Protein AF-A0A3G1B264-F1 (afdb_monomer_lite)

Secondary structure (DSSP, 8-state):
--HHHHHHHHHHHHHHHHHHHHHHHHHHHSS-TT--TT---TTS-S-HHHHIIIIIIHHHHHHHHHHHHHHHHHHHHHHHHHHHHHHHHHHHHHHHHHHHHHHHHHHHHHHHHHHHHHHHHHHHHHHHHHHHHHHHH-SS-HHHHHHHHHHHHHHHHHHHHHHHHHHHHHTTTS-HHHHHHHHHHHHHHHS--EEEETTEEEETTHHHHHHHHHHHHHHHHHHHHHH--

Structure (mmCIF, N/CA/C/O backbone):
data_AF-A0A3G1B264-F1
#
_entry.id   AF-A0A3G1B264-F1
#
loop_
_atom_site.group_PDB
_atom_site.id
_atom_site.type_symbol
_atom_site.label_atom_id
_atom_site.label_alt_id
_atom_site.label_comp_id
_atom_site.label_asym_id
_atom_site.label_entity_id
_atom_site.label_seq_id
_atom_site.pdbx_PDB_ins_code
_atom_site.Cartn_x
_atom_site.Cartn_y
_atom_site.Cartn_z
_atom_site.occupancy
_atom_site.B_iso_or_equiv
_atom_site.auth_seq_id
_atom_site.auth_comp_id
_atom_site.auth_asym_id
_atom_site.auth_atom_id
_atom_site.pdbx_PDB_model_num
ATOM 1 N N . MET A 1 1 ? 27.426 16.426 -45.989 1.00 48.56 1 MET A N 1
ATOM 2 C CA . MET A 1 1 ? 27.724 16.316 -47.438 1.00 48.56 1 MET A CA 1
ATOM 3 C C . MET A 1 1 ? 26.634 15.471 -48.100 1.00 48.56 1 MET A C 1
ATOM 5 O O . MET A 1 1 ? 26.397 14.357 -47.652 1.00 48.56 1 MET A O 1
ATOM 9 N N . SER A 1 2 ? 25.876 16.046 -49.044 1.00 44.12 2 SER A N 1
ATOM 10 C CA . SER A 1 2 ? 24.586 15.515 -49.536 1.00 44.12 2 SER A CA 1
ATOM 11 C C . SER A 1 2 ? 24.681 14.093 -50.116 1.00 44.12 2 SER A C 1
ATOM 13 O O . SER A 1 2 ? 25.581 13.801 -50.901 1.00 44.12 2 SER A O 1
ATOM 15 N N . SER A 1 3 ? 23.719 13.230 -49.755 1.00 51.69 3 SER A N 1
ATOM 16 C CA . SER A 1 3 ? 23.582 11.828 -50.200 1.00 51.69 3 SER A CA 1
ATOM 17 C C . SER A 1 3 ? 23.700 11.657 -51.724 1.00 51.69 3 SER A C 1
ATOM 19 O O . SER A 1 3 ? 24.275 10.678 -52.201 1.00 51.69 3 SER A O 1
ATOM 21 N N . ASN A 1 4 ? 23.253 12.661 -52.485 1.00 54.06 4 ASN A N 1
ATOM 22 C CA . ASN A 1 4 ? 23.291 12.658 -53.946 1.00 54.06 4 ASN A CA 1
ATOM 23 C C . ASN A 1 4 ? 24.710 12.816 -54.505 1.00 54.06 4 ASN A C 1
ATOM 25 O O . ASN A 1 4 ? 25.047 12.163 -55.485 1.00 54.06 4 ASN A O 1
ATOM 29 N N . LYS A 1 5 ? 25.575 13.601 -53.848 1.00 56.28 5 LYS A N 1
ATOM 30 C CA . LYS A 1 5 ? 26.976 13.773 -54.274 1.00 56.28 5 LYS A CA 1
ATOM 31 C C . LYS A 1 5 ? 27.784 12.481 -54.108 1.00 56.28 5 LYS A C 1
ATOM 33 O O . LYS A 1 5 ? 28.719 12.232 -54.855 1.00 56.28 5 LYS A O 1
ATOM 38 N N . ILE A 1 6 ? 27.392 11.643 -53.150 1.00 57.09 6 ILE A N 1
ATOM 39 C CA . ILE A 1 6 ? 28.081 10.388 -52.825 1.00 57.09 6 ILE A CA 1
ATOM 40 C C . ILE A 1 6 ? 27.591 9.244 -53.722 1.00 57.09 6 ILE A C 1
ATOM 42 O O . ILE A 1 6 ? 28.404 8.450 -54.183 1.00 57.09 6 ILE A O 1
ATOM 46 N N . ARG A 1 7 ? 26.287 9.195 -54.040 1.00 61.81 7 ARG A N 1
ATOM 47 C CA . ARG A 1 7 ? 25.761 8.315 -55.100 1.00 61.81 7 ARG A CA 1
ATOM 48 C C . ARG A 1 7 ? 26.412 8.631 -56.440 1.00 61.81 7 ARG A C 1
ATOM 50 O O . ARG A 1 7 ? 26.844 7.719 -57.127 1.00 61.81 7 ARG A O 1
ATOM 57 N N . PHE A 1 8 ? 26.549 9.917 -56.752 1.00 67.19 8 PHE A N 1
ATOM 58 C CA . PHE A 1 8 ? 27.244 10.367 -57.948 1.00 67.19 8 PHE A CA 1
ATOM 59 C C . PHE A 1 8 ? 28.712 9.926 -57.950 1.00 67.19 8 PHE A C 1
ATOM 61 O O . PHE A 1 8 ? 29.152 9.335 -58.922 1.00 67.19 8 PHE 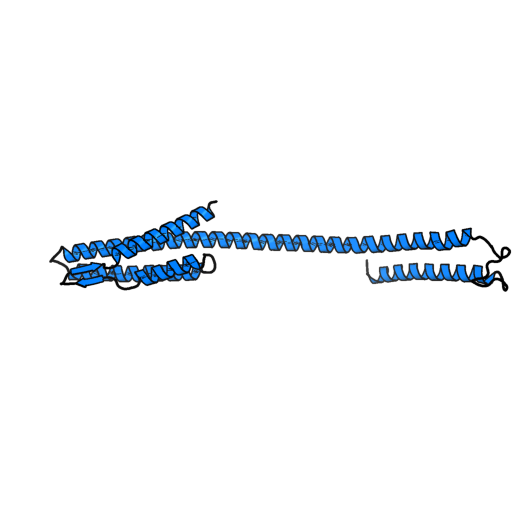A O 1
ATOM 68 N N . GLY A 1 9 ? 29.444 10.101 -56.844 1.00 67.06 9 GLY A N 1
ATOM 69 C CA . GLY A 1 9 ? 30.829 9.630 -56.730 1.00 67.06 9 GLY A CA 1
ATOM 70 C C . GLY A 1 9 ? 30.986 8.117 -56.928 1.00 67.06 9 GLY A C 1
ATOM 71 O O . GLY A 1 9 ? 31.847 7.694 -57.689 1.00 67.06 9 GLY A O 1
ATOM 72 N N . ALA A 1 10 ? 30.126 7.298 -56.313 1.00 66.69 10 ALA A N 1
ATOM 73 C CA . ALA A 1 10 ? 30.161 5.843 -56.484 1.00 66.69 10 ALA A CA 1
ATOM 74 C C . ALA A 1 10 ? 29.800 5.410 -57.915 1.00 66.69 10 ALA A C 1
ATOM 76 O O . ALA A 1 10 ? 30.449 4.528 -58.468 1.00 66.69 10 ALA A O 1
ATOM 77 N N . ILE A 1 11 ? 28.807 6.062 -58.529 1.00 75.06 11 ILE A N 1
ATOM 78 C CA . ILE A 1 11 ? 28.431 5.832 -59.931 1.00 75.06 11 ILE A CA 1
ATOM 79 C C . ILE A 1 11 ? 29.579 6.225 -60.860 1.00 75.06 11 ILE A C 1
ATOM 81 O O . ILE A 1 11 ? 29.888 5.477 -61.778 1.00 75.06 11 ILE A O 1
ATOM 85 N N . VAL A 1 12 ? 30.246 7.354 -60.605 1.00 74.31 12 VAL A N 1
ATOM 86 C CA . VAL A 1 12 ? 31.393 7.810 -61.400 1.00 74.31 12 VAL A CA 1
ATOM 87 C C . VAL A 1 12 ? 32.541 6.812 -61.288 1.00 74.31 12 VAL A C 1
ATOM 89 O O . VAL A 1 12 ? 33.042 6.351 -62.305 1.00 74.31 12 VAL A O 1
ATOM 92 N N . VAL A 1 13 ? 32.904 6.399 -60.078 1.00 71.62 13 VAL A N 1
ATOM 93 C CA . VAL A 1 13 ? 33.984 5.429 -59.844 1.00 71.62 13 VAL A CA 1
ATOM 94 C C . VAL A 1 13 ? 33.664 4.061 -60.469 1.00 71.62 13 VAL A C 1
ATOM 96 O O . VAL A 1 13 ? 34.522 3.478 -61.127 1.00 71.62 13 VAL A O 1
ATOM 99 N N . PHE A 1 14 ? 32.418 3.587 -60.361 1.00 75.44 14 PHE A N 1
ATOM 100 C CA . PHE A 1 14 ? 31.955 2.370 -61.036 1.00 75.44 14 PHE A CA 1
ATOM 101 C C . PHE A 1 14 ? 31.968 2.514 -62.563 1.00 75.44 14 PHE A C 1
ATOM 103 O O . PHE A 1 14 ? 32.420 1.614 -63.260 1.00 75.44 14 PHE A O 1
ATOM 110 N N . SER A 1 15 ? 31.531 3.657 -63.093 1.00 73.12 15 SER A N 1
ATOM 111 C CA . SER A 1 15 ? 31.531 3.918 -64.534 1.00 73.12 15 SER A CA 1
ATOM 112 C C . SER A 1 15 ? 32.945 3.982 -65.106 1.00 73.12 15 SER A C 1
ATOM 114 O O . SER A 1 15 ? 33.194 3.392 -66.148 1.00 73.12 15 SER A O 1
ATOM 116 N N . VAL A 1 16 ? 33.892 4.609 -64.399 1.00 76.94 16 VAL A N 1
ATOM 117 C CA . VAL A 1 16 ? 35.306 4.650 -64.795 1.00 76.94 16 VAL A CA 1
ATOM 118 C C . VAL A 1 16 ? 35.895 3.245 -64.813 1.00 76.94 16 VAL A C 1
ATOM 120 O O . VAL A 1 16 ? 36.594 2.911 -65.761 1.00 76.94 16 VAL A O 1
ATOM 123 N N . PHE A 1 17 ? 35.563 2.410 -63.826 1.00 73.25 17 PHE A N 1
ATOM 124 C CA . PHE A 1 17 ? 36.000 1.017 -63.778 1.00 73.25 17 PHE A CA 1
ATOM 125 C C . PHE A 1 17 ? 35.401 0.163 -64.907 1.00 73.25 17 PHE A C 1
ATOM 127 O O . PHE A 1 17 ? 36.115 -0.587 -65.563 1.00 73.25 17 PHE A O 1
ATOM 134 N N . VAL A 1 18 ? 34.098 0.290 -65.178 1.00 74.81 18 VAL A N 1
ATOM 135 C CA . VAL A 1 18 ? 33.446 -0.437 -66.280 1.00 74.81 18 VAL A CA 1
ATOM 136 C C . VAL A 1 18 ? 34.008 0.012 -67.626 1.00 74.81 18 VAL A C 1
ATOM 138 O O . VAL A 1 18 ? 34.292 -0.829 -68.472 1.00 74.81 18 VAL A O 1
ATOM 141 N N . ILE A 1 19 ? 34.215 1.317 -67.821 1.00 73.12 19 ILE A N 1
ATOM 142 C CA . ILE A 1 19 ? 34.790 1.861 -69.055 1.00 73.12 19 ILE A CA 1
ATOM 143 C C . ILE A 1 19 ? 36.243 1.414 -69.207 1.00 73.12 19 ILE A C 1
ATOM 145 O O . ILE A 1 19 ? 36.615 1.008 -70.301 1.00 73.12 19 ILE A O 1
ATOM 149 N N . SER A 1 20 ? 37.062 1.433 -68.151 1.00 65.06 20 SER A N 1
ATOM 150 C CA . SER A 1 20 ? 38.455 0.985 -68.240 1.00 65.06 20 SER A CA 1
ATOM 151 C C . SER A 1 20 ? 38.553 -0.519 -68.490 1.00 65.06 20 SER A C 1
ATOM 153 O O . SER A 1 20 ? 39.315 -0.928 -69.360 1.00 65.06 20 SER A O 1
ATOM 155 N N . ALA A 1 21 ? 37.743 -1.337 -67.814 1.00 65.81 21 ALA A N 1
ATOM 156 C CA . ALA A 1 21 ? 37.681 -2.778 -68.047 1.00 65.81 21 ALA A CA 1
ATOM 157 C C . ALA A 1 21 ? 37.183 -3.103 -69.463 1.00 65.81 21 ALA A C 1
ATOM 159 O O . ALA A 1 21 ? 37.749 -3.962 -70.134 1.00 65.81 21 ALA A O 1
ATOM 160 N N . PHE A 1 22 ? 36.176 -2.374 -69.954 1.00 65.81 22 PHE A N 1
ATOM 161 C CA . PHE A 1 22 ? 35.674 -2.509 -71.320 1.00 65.81 22 PHE A CA 1
ATOM 162 C C . PHE A 1 22 ? 36.702 -2.043 -72.359 1.00 65.81 22 PHE A C 1
ATOM 164 O O . PHE A 1 22 ? 36.859 -2.685 -73.394 1.00 65.81 22 PHE A O 1
ATOM 171 N N . PHE A 1 23 ? 37.431 -0.957 -72.101 1.00 62.66 23 PHE A N 1
ATOM 172 C CA . PHE A 1 23 ? 38.456 -0.445 -73.011 1.00 62.66 23 PHE A CA 1
ATOM 173 C C . PHE A 1 23 ? 39.665 -1.375 -73.072 1.00 62.66 23 PHE A C 1
ATOM 175 O O . PHE A 1 23 ? 40.156 -1.647 -74.158 1.00 62.66 23 PHE A O 1
ATOM 182 N N . VAL A 1 24 ? 40.098 -1.922 -71.934 1.00 60.94 24 VAL A N 1
ATOM 183 C CA . VAL A 1 24 ? 41.107 -2.988 -71.869 1.00 60.94 24 VAL A CA 1
ATOM 184 C C . VAL A 1 24 ? 40.605 -4.210 -72.644 1.00 60.94 24 VAL A C 1
ATOM 186 O O . VAL A 1 24 ? 41.293 -4.686 -73.539 1.00 60.94 24 VAL A O 1
ATOM 189 N N . HIS A 1 25 ? 39.369 -4.656 -72.409 1.00 56.38 25 HIS A N 1
ATOM 190 C CA . HIS A 1 25 ? 38.786 -5.785 -73.136 1.00 56.38 25 HIS A CA 1
ATOM 191 C C . HIS A 1 25 ? 38.762 -5.578 -74.659 1.00 56.38 25 HIS A C 1
ATOM 193 O O . HIS A 1 25 ? 39.126 -6.484 -75.398 1.00 56.38 25 HIS A O 1
ATOM 199 N N . ASN A 1 26 ? 38.401 -4.385 -75.141 1.00 58.34 26 ASN A N 1
ATOM 200 C CA . ASN A 1 26 ? 38.387 -4.093 -76.577 1.00 58.34 26 ASN A CA 1
ATOM 201 C C . ASN A 1 26 ? 39.792 -3.858 -77.146 1.00 58.34 26 ASN A C 1
ATOM 203 O O . ASN A 1 26 ? 40.082 -4.335 -78.234 1.00 58.34 26 ASN A O 1
ATOM 207 N N . ALA A 1 27 ? 40.679 -3.161 -76.435 1.00 55.78 27 ALA A N 1
ATOM 208 C CA . ALA A 1 27 ? 42.039 -2.893 -76.902 1.00 55.78 27 ALA A CA 1
ATOM 209 C C . ALA A 1 27 ? 42.877 -4.176 -77.015 1.00 55.78 27 ALA A C 1
ATOM 211 O O . ALA A 1 27 ? 43.663 -4.305 -77.949 1.00 55.78 27 ALA A O 1
ATOM 212 N N . PHE A 1 28 ? 42.679 -5.134 -76.104 1.00 52.38 28 PHE A N 1
ATOM 213 C CA . PHE A 1 28 ? 43.328 -6.446 -76.171 1.00 52.38 28 PHE A CA 1
ATOM 214 C C . PHE A 1 28 ? 42.527 -7.471 -76.994 1.00 52.38 28 PHE A C 1
ATOM 216 O O . PHE A 1 28 ? 43.119 -8.402 -77.527 1.00 52.38 28 PHE A O 1
ATOM 223 N N . GLY A 1 29 ? 41.213 -7.282 -77.168 1.00 45.81 29 GLY A N 1
ATOM 224 C CA . GLY A 1 29 ? 40.358 -8.118 -78.023 1.00 45.81 29 GLY A CA 1
ATOM 225 C C . GLY A 1 29 ? 40.406 -7.778 -79.520 1.00 45.81 29 GLY A C 1
ATOM 226 O O . GLY A 1 29 ? 40.091 -8.629 -80.341 1.00 45.81 29 GLY A O 1
ATOM 227 N N . LEU A 1 30 ? 40.826 -6.564 -79.895 1.00 44.25 30 LEU A N 1
ATOM 228 C CA . LEU A 1 30 ? 40.980 -6.123 -81.293 1.00 44.25 30 LEU A CA 1
ATOM 229 C C . LEU A 1 30 ? 42.381 -6.385 -81.874 1.00 44.25 30 LEU A C 1
ATOM 231 O O . LEU A 1 30 ? 42.613 -6.097 -83.045 1.00 44.25 30 LEU A O 1
ATOM 235 N N . ALA A 1 31 ? 43.324 -6.910 -81.086 1.00 44.03 31 ALA A N 1
ATOM 236 C CA . ALA A 1 31 ? 44.708 -7.102 -81.525 1.00 44.03 31 ALA A CA 1
ATOM 237 C C . ALA A 1 31 ? 44.961 -8.398 -82.322 1.00 44.03 31 ALA A C 1
ATOM 239 O O . ALA A 1 31 ? 46.083 -8.601 -82.777 1.00 44.03 31 ALA A O 1
ATOM 240 N N . SER A 1 32 ? 43.965 -9.263 -82.545 1.00 44.78 32 SER A N 1
ATOM 241 C CA . SER A 1 32 ? 44.115 -10.367 -83.505 1.00 44.78 32 SER A CA 1
ATOM 242 C C . SER A 1 32 ? 42.761 -10.922 -83.941 1.00 44.78 32 SER A C 1
ATOM 244 O O . SER A 1 32 ? 41.984 -11.390 -83.116 1.00 44.78 32 SER A O 1
ATOM 246 N N . GLU A 1 33 ? 42.494 -10.911 -85.247 1.00 48.31 33 GLU A N 1
ATOM 247 C CA . GLU A 1 33 ? 41.305 -11.519 -85.869 1.00 48.31 33 GLU A CA 1
ATOM 248 C C . GLU A 1 33 ? 41.273 -13.064 -85.768 1.00 48.31 33 GLU A C 1
ATOM 250 O O . GLU A 1 33 ? 40.322 -13.681 -86.239 1.00 48.31 33 GLU A O 1
ATOM 255 N N . GLU A 1 34 ? 42.256 -13.709 -85.123 1.00 48.97 34 GLU A N 1
ATOM 256 C CA . GLU A 1 34 ? 42.395 -15.177 -85.087 1.00 48.97 34 GLU A CA 1
ATOM 257 C C . GLU A 1 34 ? 42.417 -15.831 -83.692 1.00 48.97 34 GLU A C 1
ATOM 259 O O . GLU A 1 34 ? 42.462 -17.059 -83.613 1.00 48.97 34 GLU A O 1
ATOM 264 N N . CYS A 1 35 ? 42.324 -15.079 -82.589 1.00 54.09 35 CYS A N 1
ATOM 265 C CA . CYS A 1 35 ? 42.360 -15.666 -81.241 1.00 54.09 35 CYS A CA 1
ATOM 266 C C . CYS A 1 35 ? 41.050 -15.455 -80.476 1.00 54.09 35 CYS A C 1
ATOM 268 O O . CYS A 1 35 ? 40.722 -14.366 -80.011 1.00 54.09 35 CYS A O 1
ATOM 270 N N . GLY A 1 36 ? 40.265 -16.533 -80.384 1.00 52.22 36 GLY A N 1
ATOM 271 C CA . GLY A 1 36 ? 38.972 -16.555 -79.706 1.00 52.22 36 GLY A CA 1
ATOM 272 C C . GLY A 1 36 ? 39.088 -16.617 -78.180 1.00 52.22 36 GLY A C 1
ATOM 273 O O . GLY A 1 36 ? 40.051 -17.147 -77.636 1.00 52.22 36 GLY A O 1
ATOM 274 N N . LEU A 1 37 ? 38.037 -16.144 -77.500 1.00 47.75 37 LEU A N 1
ATOM 275 C CA . LEU A 1 37 ? 37.870 -16.009 -76.038 1.00 47.75 37 LEU A CA 1
ATOM 276 C C . LEU A 1 37 ? 38.219 -17.263 -75.193 1.00 47.75 37 LEU A C 1
ATOM 278 O O . LEU A 1 37 ? 38.337 -17.155 -73.976 1.00 47.75 37 LEU A O 1
ATOM 282 N N . TRP A 1 38 ? 38.369 -18.439 -75.812 1.00 44.19 38 TRP A N 1
ATOM 283 C CA . TRP A 1 38 ? 38.584 -19.732 -75.146 1.00 44.19 38 TRP A CA 1
ATOM 284 C C . TRP A 1 38 ? 39.677 -20.603 -75.787 1.00 44.19 38 TRP A C 1
ATOM 286 O O . TRP A 1 38 ? 39.798 -21.771 -75.421 1.00 44.19 38 TRP A O 1
ATOM 296 N N . ASP A 1 39 ? 40.452 -20.079 -76.744 1.00 41.81 39 ASP A N 1
ATOM 297 C CA . ASP A 1 39 ? 41.447 -20.875 -77.470 1.00 41.81 39 ASP A CA 1
ATOM 298 C C . ASP A 1 39 ? 42.852 -20.654 -76.885 1.00 41.81 39 ASP A C 1
ATOM 300 O O . ASP A 1 39 ? 43.419 -19.564 -76.951 1.00 41.81 39 ASP A O 1
ATOM 304 N N . MET A 1 40 ? 43.409 -21.690 -76.255 1.00 47.69 40 MET A N 1
ATOM 305 C CA . MET A 1 40 ? 44.684 -21.627 -75.536 1.00 47.69 40 MET A CA 1
ATOM 306 C C . MET A 1 40 ? 45.824 -22.057 -76.476 1.00 47.69 40 MET A C 1
ATOM 308 O O . MET A 1 40 ? 46.323 -23.179 -76.401 1.00 47.69 40 MET A O 1
ATOM 312 N N . LYS A 1 41 ? 46.207 -21.171 -77.409 1.00 47.00 41 LYS A N 1
ATOM 313 C CA . LYS A 1 41 ? 47.379 -21.340 -78.293 1.00 47.00 41 LYS A CA 1
ATOM 314 C C . LYS A 1 41 ? 48.550 -20.468 -77.836 1.00 47.00 41 LYS A C 1
ATOM 316 O O . LYS A 1 41 ? 48.382 -19.289 -77.544 1.00 47.00 41 LYS A O 1
ATOM 321 N N . SER A 1 42 ? 49.754 -21.040 -77.862 1.00 50.75 42 SER A N 1
ATOM 322 C CA . SER A 1 42 ? 50.997 -20.443 -77.344 1.00 50.75 42 SER A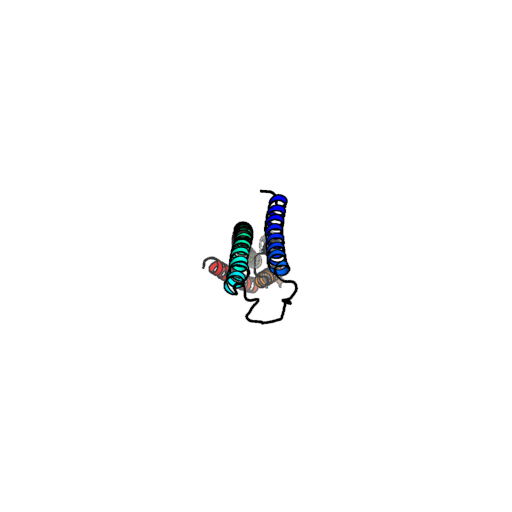 CA 1
ATOM 323 C C . SER A 1 42 ? 51.496 -19.193 -78.082 1.00 50.75 42 SER A C 1
ATOM 325 O O . SER A 1 42 ? 52.414 -18.540 -77.601 1.00 50.75 42 SER A O 1
ATOM 327 N N . GLU A 1 43 ? 50.932 -18.863 -79.246 1.00 49.69 43 GLU A N 1
ATOM 328 C CA . GLU A 1 43 ? 51.370 -17.740 -80.094 1.00 49.69 43 GLU A CA 1
ATOM 329 C C . GLU A 1 43 ? 50.537 -16.458 -79.892 1.00 49.69 43 GLU A C 1
ATOM 331 O O . GLU A 1 43 ? 50.963 -15.386 -80.311 1.00 49.69 43 GLU A O 1
ATOM 336 N N . CYS A 1 44 ? 49.405 -16.541 -79.182 1.00 52.88 44 CYS A N 1
ATOM 337 C CA . CYS A 1 44 ? 48.570 -15.394 -78.788 1.00 52.88 44 CYS A CA 1
ATOM 338 C C . CYS A 1 44 ? 48.744 -14.988 -77.321 1.00 52.88 44 CYS A C 1
ATOM 340 O O . CYS A 1 44 ? 47.971 -14.191 -76.788 1.00 52.88 44 CYS A O 1
ATOM 342 N N . ASP A 1 45 ? 49.765 -15.521 -76.655 1.00 48.47 45 ASP A N 1
ATOM 343 C CA . ASP A 1 45 ? 49.995 -15.297 -75.235 1.00 48.47 45 ASP A CA 1
ATOM 344 C C . ASP A 1 45 ? 50.773 -13.989 -75.019 1.00 48.47 45 ASP A C 1
ATOM 346 O O . ASP A 1 45 ? 51.925 -13.957 -74.573 1.00 48.47 45 ASP A O 1
ATOM 350 N N . LEU A 1 46 ? 50.141 -12.862 -75.368 1.00 48.06 46 LEU A N 1
ATOM 351 C CA . LEU A 1 46 ? 50.620 -11.551 -74.947 1.00 48.06 46 LEU A CA 1
ATOM 352 C C . LEU A 1 46 ? 50.267 -11.355 -73.461 1.00 48.06 46 LEU A C 1
ATOM 354 O O . LEU A 1 46 ? 49.341 -10.643 -73.086 1.00 48.06 46 LEU A O 1
ATOM 358 N N . SER A 1 47 ? 51.088 -11.990 -72.623 1.00 49.47 47 SER A N 1
ATOM 359 C CA . SER A 1 47 ? 51.254 -11.779 -71.185 1.00 49.47 47 SER A CA 1
ATOM 360 C C . SER A 1 47 ? 50.068 -12.151 -70.286 1.00 49.47 47 SER A C 1
ATOM 362 O O . SER A 1 47 ? 49.304 -11.298 -69.824 1.00 49.47 47 SER A O 1
ATOM 364 N N . GLY A 1 48 ? 50.050 -13.414 -69.846 1.00 50.28 48 GLY A N 1
ATOM 365 C CA . GLY A 1 48 ? 49.290 -13.850 -68.666 1.00 50.28 48 GLY A CA 1
ATOM 366 C C . GLY A 1 48 ? 49.570 -13.029 -67.391 1.00 50.28 48 GLY A C 1
ATOM 367 O O . GLY A 1 48 ? 48.740 -12.994 -66.487 1.00 50.28 48 GLY A O 1
ATOM 368 N N . TRP A 1 49 ? 50.682 -12.284 -67.329 1.00 50.94 49 TRP A N 1
ATOM 369 C CA . TRP A 1 49 ? 50.985 -11.359 -66.230 1.00 50.94 49 TRP A CA 1
ATOM 370 C C . TRP A 1 49 ? 50.191 -10.049 -66.311 1.00 50.94 49 TRP A C 1
ATOM 372 O O . TRP A 1 49 ? 49.825 -9.502 -65.275 1.00 50.94 49 TRP A O 1
ATOM 382 N N . ILE A 1 50 ? 49.886 -9.542 -67.512 1.00 53.66 50 ILE A N 1
ATOM 383 C CA . ILE A 1 50 ? 49.099 -8.307 -67.677 1.00 53.66 50 ILE A CA 1
ATOM 384 C C . ILE A 1 50 ? 47.631 -8.564 -67.321 1.00 53.66 50 ILE A C 1
ATOM 386 O O . ILE A 1 50 ? 47.035 -7.747 -66.621 1.00 53.66 50 ILE A O 1
ATOM 390 N N . GLY A 1 51 ? 47.077 -9.719 -67.705 1.00 55.34 51 GLY A N 1
ATOM 391 C CA . GLY A 1 51 ? 45.739 -10.146 -67.276 1.00 55.34 51 GLY A CA 1
ATOM 392 C C . GLY A 1 51 ? 45.624 -10.312 -65.756 1.00 55.34 51 GLY A C 1
ATOM 393 O O . GLY A 1 51 ? 44.667 -9.826 -65.159 1.00 55.34 51 GLY A O 1
ATOM 394 N N . LEU A 1 52 ? 46.640 -10.902 -65.118 1.00 56.84 52 LEU A N 1
ATOM 395 C CA . LEU A 1 52 ? 46.695 -11.095 -63.663 1.00 56.84 52 LEU A CA 1
ATOM 396 C C . LEU A 1 52 ? 46.840 -9.767 -62.888 1.00 56.84 52 LEU A C 1
ATOM 398 O O . LEU A 1 52 ? 46.198 -9.557 -61.859 1.00 56.84 52 LEU A O 1
ATOM 402 N N . ILE A 1 53 ? 47.674 -8.840 -63.376 1.00 59.62 53 ILE A N 1
ATOM 403 C CA . ILE A 1 53 ? 47.925 -7.549 -62.711 1.00 59.62 53 ILE A CA 1
ATOM 404 C C . ILE A 1 53 ? 46.758 -6.574 -62.926 1.00 59.62 53 ILE A C 1
ATOM 406 O O . ILE A 1 53 ? 46.329 -5.900 -61.989 1.00 59.62 53 ILE A O 1
ATOM 410 N N . VAL A 1 54 ? 46.233 -6.475 -64.149 1.00 61.12 54 VAL A N 1
ATOM 411 C CA . VAL A 1 54 ? 45.166 -5.514 -64.477 1.00 61.12 54 VAL A CA 1
ATOM 412 C C . VAL A 1 54 ? 43.793 -6.045 -64.063 1.00 61.12 54 VAL A C 1
ATOM 414 O O . VAL A 1 54 ? 42.977 -5.275 -63.557 1.00 61.12 54 VAL A O 1
ATOM 417 N N . GLY A 1 55 ? 43.553 -7.347 -64.236 1.00 63.38 55 GLY A N 1
ATOM 418 C CA . GLY A 1 55 ? 42.327 -8.020 -63.820 1.00 63.38 55 GLY A CA 1
ATOM 419 C C . GLY A 1 55 ? 42.289 -8.215 -62.311 1.00 63.38 55 GLY A C 1
ATOM 420 O O . GLY A 1 55 ? 41.603 -7.478 -61.610 1.00 63.38 55 GLY A O 1
ATOM 421 N N . ASP A 1 56 ? 43.053 -9.168 -61.786 1.00 65.88 56 ASP A N 1
ATOM 422 C CA . ASP A 1 56 ? 42.852 -9.631 -60.409 1.00 65.88 56 ASP A CA 1
ATOM 423 C C . ASP A 1 56 ? 43.329 -8.621 -59.357 1.00 65.88 56 ASP A C 1
ATOM 425 O O . ASP A 1 56 ? 42.597 -8.316 -58.412 1.00 65.88 56 ASP A O 1
ATOM 429 N N . ILE A 1 57 ? 44.523 -8.039 -59.524 1.00 70.12 57 ILE A N 1
ATOM 430 C CA . ILE A 1 57 ? 45.054 -7.055 -58.562 1.00 70.12 57 ILE A CA 1
ATOM 431 C C . ILE A 1 57 ? 44.281 -5.733 -58.658 1.00 70.12 57 ILE A C 1
ATOM 433 O O . ILE A 1 57 ? 43.911 -5.158 -57.631 1.00 70.12 57 ILE A O 1
ATOM 437 N N . GLY A 1 58 ? 43.985 -5.265 -59.875 1.00 72.25 58 GLY A N 1
ATOM 438 C CA . GLY A 1 58 ? 43.204 -4.046 -60.103 1.00 72.25 58 GLY A CA 1
ATOM 439 C C . GLY A 1 58 ? 41.793 -4.127 -59.514 1.00 72.25 58 GLY A C 1
ATOM 440 O O . GLY A 1 58 ? 41.374 -3.225 -58.780 1.00 72.25 58 GLY A O 1
ATOM 441 N N . VAL A 1 59 ? 41.084 -5.234 -59.767 1.00 74.62 59 VAL A N 1
ATOM 442 C CA . VAL A 1 59 ? 39.754 -5.495 -59.193 1.00 74.62 59 VAL A CA 1
ATOM 443 C C . VAL A 1 59 ? 39.836 -5.594 -57.671 1.00 74.62 59 VAL A C 1
ATOM 445 O O . VAL A 1 59 ? 39.029 -4.966 -56.985 1.00 74.62 59 VAL A O 1
ATOM 448 N N . ALA A 1 60 ? 40.810 -6.326 -57.118 1.00 71.25 60 ALA A N 1
ATOM 449 C CA . ALA A 1 60 ? 40.939 -6.499 -55.671 1.00 71.25 60 ALA A CA 1
ATOM 450 C C . ALA A 1 60 ? 41.219 -5.174 -54.939 1.00 71.25 60 ALA A C 1
ATOM 452 O O . ALA A 1 60 ? 40.596 -4.892 -53.912 1.00 71.25 60 ALA A O 1
ATOM 453 N N . VAL A 1 61 ? 42.106 -4.328 -55.478 1.00 78.94 61 VAL A N 1
ATOM 454 C CA . VAL A 1 61 ? 42.407 -3.003 -54.909 1.00 78.94 61 VAL A CA 1
ATOM 455 C C . VAL A 1 61 ? 41.176 -2.103 -54.965 1.00 78.94 61 VAL A C 1
ATOM 457 O O . VAL A 1 61 ? 40.823 -1.473 -53.966 1.00 78.94 61 VAL A O 1
ATOM 460 N N . PHE A 1 62 ? 40.477 -2.084 -56.099 1.00 78.25 62 PHE A N 1
ATOM 461 C CA . PHE A 1 62 ? 39.253 -1.306 -56.255 1.00 78.25 62 PHE A CA 1
ATOM 462 C C . PHE A 1 62 ? 38.160 -1.745 -55.274 1.00 78.25 62 PHE A C 1
ATOM 464 O O . PHE A 1 62 ? 37.561 -0.917 -54.583 1.00 78.25 62 PHE A O 1
ATOM 471 N N . LEU A 1 63 ? 37.926 -3.054 -55.177 1.00 77.88 63 LEU A N 1
ATOM 472 C CA . LEU A 1 63 ? 36.899 -3.629 -54.316 1.00 77.88 63 LEU A CA 1
ATOM 473 C C . LEU A 1 63 ? 37.230 -3.401 -52.834 1.00 77.88 63 LEU A C 1
ATOM 475 O O . LEU A 1 63 ? 36.339 -3.066 -52.057 1.00 77.88 63 LEU A O 1
ATOM 479 N N . SER A 1 64 ? 38.511 -3.473 -52.460 1.00 79.00 64 SER A N 1
ATOM 480 C CA . SER A 1 64 ? 38.994 -3.138 -51.115 1.00 79.00 64 SER A CA 1
ATOM 481 C C . SER A 1 64 ? 38.733 -1.670 -50.753 1.00 79.00 64 SER A C 1
ATOM 483 O O . SER A 1 64 ? 38.164 -1.386 -49.697 1.00 79.00 64 SER A O 1
ATOM 485 N N . VAL A 1 65 ? 39.046 -0.726 -51.650 1.00 81.12 65 VAL A N 1
ATOM 486 C CA . VAL A 1 65 ? 38.779 0.710 -51.437 1.00 81.12 65 VAL A CA 1
ATOM 487 C C . VAL A 1 65 ? 37.276 0.990 -51.338 1.00 81.12 65 VAL A C 1
ATOM 489 O O . VAL A 1 65 ? 36.838 1.742 -50.462 1.00 81.12 65 VAL A O 1
ATOM 492 N N . LEU A 1 66 ? 36.470 0.357 -52.196 1.00 79.56 66 LEU A N 1
ATOM 493 C CA . LEU A 1 66 ? 35.015 0.492 -52.180 1.00 79.56 66 LEU A CA 1
ATOM 494 C C . LEU A 1 66 ? 34.418 -0.031 -50.864 1.00 79.56 66 LEU A C 1
ATOM 496 O O . LEU A 1 66 ? 33.621 0.665 -50.230 1.00 79.56 66 LEU A O 1
ATOM 500 N N . LEU A 1 67 ? 34.812 -1.234 -50.435 1.00 78.31 67 LEU A N 1
ATOM 501 C CA . LEU A 1 67 ? 34.339 -1.837 -49.189 1.00 78.31 67 LEU A CA 1
ATOM 502 C C . LEU A 1 67 ? 34.791 -1.039 -47.966 1.00 78.31 67 LEU A C 1
ATOM 504 O O . LEU A 1 67 ? 33.979 -0.814 -47.072 1.00 78.31 67 LEU A O 1
ATOM 508 N N . TYR A 1 68 ? 36.033 -0.552 -47.945 1.00 81.31 68 TYR A N 1
ATOM 509 C CA . TYR A 1 68 ? 36.536 0.312 -46.877 1.00 81.31 68 TYR A CA 1
ATOM 510 C C . TYR A 1 68 ? 35.694 1.590 -46.743 1.00 81.31 68 TYR A C 1
ATOM 512 O O . TYR A 1 68 ? 35.253 1.940 -45.646 1.00 81.31 68 TYR A O 1
ATOM 520 N N . PHE A 1 69 ? 35.387 2.248 -47.866 1.00 79.12 69 PHE A N 1
ATOM 521 C CA . PHE A 1 69 ? 34.569 3.461 -47.874 1.00 79.12 69 PHE A CA 1
ATOM 522 C C . PHE A 1 69 ? 33.121 3.203 -47.422 1.00 79.12 69 PHE A C 1
ATOM 524 O O . PHE A 1 69 ? 32.548 3.989 -46.657 1.00 79.12 69 PHE A O 1
ATOM 531 N N . LEU A 1 70 ? 32.518 2.093 -47.864 1.00 76.38 70 LEU A N 1
ATOM 532 C CA . LEU A 1 70 ? 31.178 1.693 -47.428 1.00 76.38 70 LEU A CA 1
ATOM 533 C C . LEU A 1 70 ? 31.154 1.343 -45.932 1.00 76.38 70 LEU A C 1
ATOM 535 O O . LEU A 1 70 ? 30.257 1.814 -45.225 1.00 76.38 70 LEU A O 1
ATOM 539 N N . ALA A 1 71 ? 32.158 0.605 -45.446 1.00 77.00 71 ALA A N 1
ATOM 540 C CA . ALA A 1 71 ? 32.291 0.192 -44.051 1.00 77.00 71 ALA A CA 1
ATOM 541 C C . ALA A 1 71 ? 32.478 1.388 -43.106 1.00 77.00 71 ALA A C 1
ATOM 543 O O . ALA A 1 71 ? 31.811 1.480 -42.076 1.00 77.00 71 ALA A O 1
ATOM 544 N N . GLN A 1 72 ? 33.318 2.362 -43.466 1.00 79.06 72 GLN A N 1
ATOM 545 C CA . GLN A 1 72 ? 33.529 3.555 -42.640 1.00 79.06 72 GLN A CA 1
ATOM 546 C C . GLN A 1 72 ? 32.220 4.331 -42.415 1.00 79.06 72 GLN A C 1
ATOM 548 O O . GLN A 1 72 ? 31.940 4.798 -41.309 1.00 79.06 72 GLN A O 1
ATOM 553 N N . ARG A 1 73 ? 31.369 4.435 -43.447 1.00 71.31 73 ARG A N 1
ATOM 554 C CA . ARG A 1 73 ? 30.096 5.161 -43.349 1.00 71.31 73 ARG A CA 1
ATOM 555 C C . ARG A 1 73 ? 28.994 4.353 -42.664 1.00 71.31 73 ARG A C 1
ATOM 557 O O . ARG A 1 73 ? 28.168 4.955 -41.973 1.00 71.31 73 ARG A O 1
ATOM 564 N N . SER A 1 74 ? 28.948 3.030 -42.853 1.00 74.19 74 SER A N 1
ATOM 565 C CA . SER A 1 74 ? 28.023 2.175 -42.097 1.00 74.19 74 SER A CA 1
ATOM 566 C C . SER A 1 74 ? 28.355 2.211 -40.608 1.00 74.19 74 SER A C 1
ATOM 568 O O . SER A 1 74 ? 27.448 2.384 -39.797 1.00 74.19 74 SER A O 1
ATOM 570 N N . ASN A 1 75 ? 29.645 2.169 -40.266 1.00 75.38 75 ASN A N 1
ATOM 571 C CA . ASN A 1 75 ? 30.116 2.208 -38.885 1.00 75.38 75 ASN A CA 1
ATOM 572 C C . ASN A 1 75 ? 29.804 3.553 -38.217 1.00 75.38 75 ASN A C 1
ATOM 574 O O . ASN A 1 75 ? 29.271 3.559 -37.113 1.00 75.38 75 ASN A O 1
ATOM 578 N N . ALA A 1 76 ? 29.998 4.682 -38.910 1.00 77.81 76 ALA A N 1
ATOM 579 C CA . ALA A 1 76 ? 29.659 6.003 -38.369 1.00 77.81 76 ALA A CA 1
ATOM 580 C C . ALA A 1 76 ? 28.153 6.178 -38.077 1.00 77.81 76 ALA A C 1
ATOM 582 O O . ALA A 1 76 ? 27.776 6.798 -37.085 1.00 77.81 76 ALA A O 1
ATOM 583 N N . LYS A 1 77 ? 27.268 5.621 -38.919 1.00 76.62 77 LYS A N 1
ATOM 584 C CA . LYS A 1 77 ? 25.816 5.631 -38.653 1.00 76.62 77 LYS A CA 1
ATOM 585 C C . LYS A 1 77 ? 25.432 4.700 -37.505 1.00 76.62 77 LYS A C 1
ATOM 587 O O . LYS A 1 77 ? 24.558 5.046 -36.716 1.00 76.62 77 LYS A O 1
ATOM 592 N N . LEU A 1 78 ? 26.071 3.532 -37.417 1.00 69.12 78 LEU A N 1
ATOM 593 C CA . LEU A 1 78 ? 25.876 2.613 -36.296 1.00 69.12 78 LEU A CA 1
ATOM 594 C C . LEU A 1 78 ? 26.301 3.255 -34.973 1.00 69.12 78 LEU A C 1
ATOM 596 O O . LEU A 1 78 ? 25.597 3.102 -33.982 1.00 69.12 78 LEU A O 1
ATOM 600 N N . GLU A 1 79 ? 27.410 3.992 -34.969 1.00 81.44 79 GLU A N 1
ATOM 601 C CA . GLU A 1 79 ? 27.921 4.693 -33.790 1.00 81.44 79 GLU A CA 1
ATOM 602 C C . GLU A 1 79 ? 26.987 5.825 -33.340 1.00 81.44 79 GLU A C 1
ATOM 604 O O . GLU A 1 79 ? 26.688 5.953 -32.158 1.00 81.44 79 GLU A O 1
ATOM 609 N N . GLN A 1 80 ? 26.438 6.607 -34.272 1.00 81.25 80 GLN A N 1
ATOM 610 C CA . GLN A 1 80 ? 25.452 7.638 -33.925 1.00 81.25 80 GLN A CA 1
ATOM 611 C C . GLN A 1 80 ? 24.174 7.037 -33.329 1.00 81.25 80 GLN A C 1
ATOM 613 O O . GLN A 1 80 ? 23.711 7.485 -32.279 1.00 81.25 80 GLN A O 1
ATOM 618 N N . ASN A 1 81 ? 23.645 5.982 -33.954 1.00 78.94 81 ASN A N 1
ATOM 619 C CA . ASN A 1 81 ? 22.454 5.300 -33.457 1.00 78.94 81 ASN A CA 1
ATOM 620 C C . ASN A 1 81 ? 22.712 4.627 -32.100 1.00 78.94 81 ASN A C 1
ATOM 622 O O . ASN A 1 81 ? 21.841 4.640 -31.235 1.00 78.94 81 ASN A O 1
ATOM 626 N N . SER A 1 82 ? 23.900 4.054 -31.880 1.00 81.94 82 SER A N 1
ATOM 627 C CA . SER A 1 82 ? 24.239 3.420 -30.602 1.00 81.94 82 SER A CA 1
ATOM 628 C C . SER A 1 82 ? 24.379 4.443 -29.471 1.00 81.94 82 SER A C 1
ATOM 630 O O . SER A 1 82 ? 23.925 4.177 -28.357 1.00 81.94 82 SER A O 1
ATOM 632 N N . VAL A 1 83 ? 24.920 5.634 -29.755 1.00 88.38 83 VAL A N 1
ATOM 633 C CA . VAL A 1 83 ? 24.984 6.752 -28.800 1.00 88.38 83 VAL A CA 1
ATOM 634 C C . VAL A 1 83 ? 23.584 7.256 -28.440 1.00 88.38 83 VAL A C 1
ATOM 636 O O . VAL A 1 83 ? 23.300 7.461 -27.258 1.00 88.38 83 VAL A O 1
ATOM 639 N N . GLU A 1 84 ? 22.690 7.407 -29.421 1.00 86.38 84 GLU A N 1
ATOM 640 C CA . GLU A 1 84 ? 21.297 7.810 -29.179 1.00 86.38 84 GLU A CA 1
ATOM 641 C C . GLU A 1 84 ? 20.538 6.766 -28.345 1.00 86.38 84 GLU A C 1
ATOM 643 O O . GLU A 1 84 ? 19.909 7.107 -27.340 1.00 86.38 84 GLU A O 1
ATOM 648 N N . ILE A 1 85 ? 20.671 5.479 -28.686 1.00 83.81 85 ILE A N 1
ATOM 649 C CA . ILE A 1 85 ? 20.076 4.375 -27.919 1.00 83.81 85 ILE A CA 1
ATOM 650 C C . ILE A 1 85 ? 20.605 4.366 -26.480 1.00 83.81 85 ILE A C 1
ATOM 652 O O . ILE A 1 85 ? 19.827 4.170 -25.542 1.00 83.81 85 ILE A O 1
ATOM 656 N N . ARG A 1 86 ? 21.907 4.614 -26.277 1.00 86.56 86 ARG A N 1
ATOM 657 C CA . ARG A 1 86 ? 22.495 4.681 -24.933 1.00 86.56 86 ARG A CA 1
ATOM 658 C C . ARG A 1 86 ? 21.892 5.823 -24.119 1.00 86.56 86 ARG A C 1
ATOM 660 O O . ARG A 1 86 ? 21.506 5.600 -22.975 1.00 86.56 86 ARG A O 1
ATOM 667 N N . LYS A 1 87 ? 21.744 7.010 -24.715 1.00 89.81 87 LYS A N 1
ATOM 668 C CA . LYS A 1 87 ? 21.133 8.169 -24.050 1.00 89.81 87 LYS A CA 1
ATOM 669 C C . LYS A 1 87 ? 19.675 7.900 -23.664 1.00 89.81 87 LYS A C 1
ATOM 671 O O . LYS A 1 87 ? 19.300 8.132 -22.518 1.00 89.81 87 LYS A O 1
ATOM 676 N N . ASN A 1 88 ? 18.881 7.341 -24.577 1.00 86.88 88 ASN A N 1
ATOM 677 C CA . ASN A 1 88 ? 17.483 7.000 -24.296 1.00 86.88 88 ASN A CA 1
ATOM 678 C C . ASN A 1 88 ? 17.377 5.933 -23.194 1.00 86.88 88 ASN A C 1
ATOM 680 O O . ASN A 1 88 ? 16.533 6.037 -22.308 1.00 86.88 88 ASN A O 1
ATOM 684 N N . SER A 1 89 ? 18.270 4.938 -23.197 1.00 86.81 89 SER A N 1
ATOM 685 C CA . SER A 1 89 ? 18.352 3.931 -22.131 1.00 86.81 89 SER A CA 1
ATOM 686 C C . SER A 1 89 ? 18.692 4.557 -20.773 1.00 86.81 89 SER A C 1
ATOM 688 O O . SER A 1 89 ? 18.056 4.234 -19.770 1.00 86.81 89 SER A O 1
ATOM 690 N N . GLU A 1 90 ? 19.632 5.506 -20.723 1.00 91.06 90 GLU A N 1
ATOM 691 C CA . GLU A 1 90 ? 19.961 6.244 -19.497 1.00 91.06 90 GLU A CA 1
ATOM 692 C C . GLU A 1 90 ? 18.772 7.065 -18.971 1.00 91.06 90 GLU A C 1
ATOM 694 O O . GLU A 1 90 ? 18.523 7.086 -17.763 1.00 91.06 90 GLU A O 1
ATOM 699 N N . GLU A 1 91 ? 18.018 7.725 -19.853 1.00 91.06 91 GLU A N 1
ATOM 700 C CA . GLU A 1 91 ? 16.815 8.480 -19.482 1.00 91.06 91 GLU A CA 1
ATOM 701 C C . GLU A 1 91 ? 15.711 7.559 -18.946 1.00 91.06 91 GLU A C 1
ATOM 703 O O . GLU A 1 91 ? 15.161 7.824 -17.872 1.00 91.06 91 GLU A O 1
ATOM 708 N N . ILE A 1 92 ? 15.459 6.427 -19.610 1.00 88.25 92 ILE A N 1
ATOM 709 C CA . ILE A 1 92 ? 14.514 5.405 -19.136 1.00 88.25 92 ILE A CA 1
ATOM 710 C C . ILE A 1 92 ? 14.942 4.880 -17.764 1.00 88.25 92 ILE A C 1
ATOM 712 O O . ILE A 1 92 ? 14.122 4.806 -16.852 1.00 88.25 92 ILE A O 1
ATOM 716 N N . GLN A 1 93 ? 16.227 4.577 -17.567 1.00 91.56 93 GLN A N 1
ATOM 717 C CA . GLN A 1 93 ? 16.723 4.121 -16.268 1.00 91.56 93 GLN A CA 1
ATOM 718 C C . GLN A 1 93 ? 16.517 5.161 -15.163 1.00 91.56 93 GLN A C 1
ATOM 720 O O . GLN A 1 93 ? 16.181 4.789 -14.039 1.00 91.56 93 GLN A O 1
ATOM 725 N N . LYS A 1 94 ? 16.696 6.456 -15.453 1.00 92.56 94 LYS A N 1
ATOM 726 C CA . LYS A 1 94 ? 16.415 7.524 -14.479 1.00 92.56 94 LYS A CA 1
ATOM 727 C C . LYS A 1 94 ? 14.936 7.553 -14.103 1.00 92.56 94 LYS A C 1
ATOM 729 O O . LYS A 1 94 ? 14.628 7.631 -12.916 1.00 92.56 94 LYS A O 1
ATOM 734 N N . ILE A 1 95 ? 14.043 7.440 -15.087 1.00 91.19 95 ILE A N 1
ATOM 735 C CA . ILE A 1 95 ? 12.591 7.402 -14.858 1.00 91.19 95 ILE A CA 1
ATOM 736 C C . ILE A 1 95 ? 12.216 6.180 -14.014 1.00 91.19 95 ILE A C 1
ATOM 738 O O . ILE A 1 95 ? 11.521 6.326 -13.012 1.00 91.19 95 ILE A O 1
ATOM 742 N N . VAL A 1 96 ? 12.731 4.998 -14.360 1.00 91.19 96 VAL A N 1
ATOM 743 C CA . VAL A 1 96 ? 12.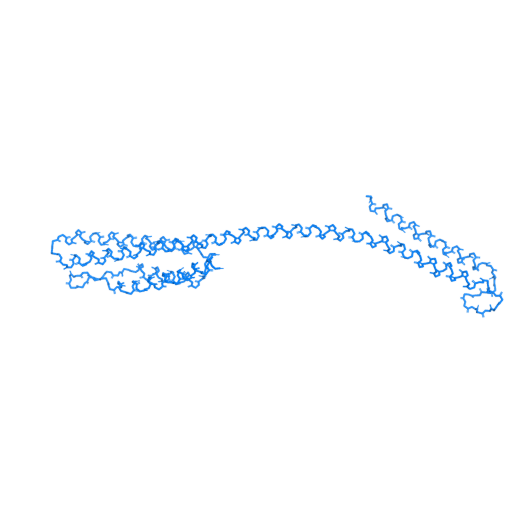469 3.753 -13.622 1.00 91.19 96 VAL A CA 1
ATOM 744 C C . VAL A 1 96 ? 12.957 3.858 -12.176 1.00 91.19 96 VAL A C 1
ATOM 746 O O . VAL A 1 96 ? 12.212 3.534 -11.255 1.00 91.19 96 VAL A O 1
ATOM 749 N N . ARG A 1 97 ? 14.171 4.377 -11.940 1.00 90.94 97 ARG A N 1
ATOM 750 C CA . ARG A 1 97 ? 14.683 4.583 -10.572 1.00 90.94 97 ARG A CA 1
ATOM 751 C C . ARG A 1 97 ? 13.848 5.593 -9.788 1.00 90.94 97 ARG A C 1
ATOM 753 O O . ARG A 1 97 ? 13.584 5.369 -8.610 1.00 90.94 97 ARG A O 1
ATOM 760 N N . ALA A 1 98 ? 13.420 6.684 -10.424 1.00 89.88 98 ALA A N 1
ATOM 761 C CA . ALA A 1 98 ? 12.555 7.674 -9.787 1.00 89.88 98 ALA A CA 1
ATOM 762 C C . ALA A 1 98 ? 11.191 7.072 -9.412 1.00 89.88 98 ALA A C 1
ATOM 764 O O . ALA A 1 98 ? 10.699 7.300 -8.307 1.00 89.88 98 ALA A O 1
ATOM 765 N N . GLN A 1 99 ? 10.604 6.258 -10.292 1.00 88.12 99 GLN A N 1
ATOM 766 C CA . GLN A 1 99 ? 9.355 5.548 -10.017 1.00 88.12 99 GLN A CA 1
ATOM 767 C C . GLN A 1 99 ? 9.506 4.521 -8.893 1.00 88.12 99 GLN A C 1
ATOM 769 O O . GLN A 1 99 ? 8.634 4.452 -8.026 1.00 88.12 99 GLN A O 1
ATOM 774 N N . GLU A 1 100 ? 10.607 3.768 -8.865 1.00 86.62 100 GLU A N 1
ATOM 775 C CA . GLU A 1 100 ? 10.858 2.785 -7.808 1.00 86.62 100 GLU A CA 1
ATOM 776 C C . GLU A 1 100 ? 11.045 3.465 -6.448 1.00 86.62 100 GLU A C 1
ATOM 778 O O . GLU A 1 100 ? 10.460 3.034 -5.455 1.00 86.62 100 GLU A O 1
ATOM 783 N N . LEU A 1 101 ? 11.752 4.598 -6.405 1.00 88.12 101 LEU A N 1
ATOM 784 C CA . LEU A 1 101 ? 11.880 5.397 -5.188 1.00 88.12 101 LEU A CA 1
ATOM 785 C C . LEU A 1 101 ? 10.514 5.898 -4.697 1.00 88.12 101 LEU A C 1
ATOM 787 O O . LEU A 1 101 ? 10.175 5.714 -3.529 1.00 88.12 101 LEU A O 1
ATOM 791 N N . LEU A 1 102 ? 9.686 6.448 -5.593 1.00 87.19 102 LEU A N 1
ATOM 792 C CA . LEU A 1 102 ? 8.320 6.862 -5.254 1.00 87.19 102 LEU A CA 1
ATOM 793 C C . LEU A 1 102 ? 7.455 5.684 -4.782 1.00 87.19 102 LEU A C 1
ATOM 795 O O . LEU A 1 102 ? 6.605 5.854 -3.905 1.00 87.19 102 LEU A O 1
ATOM 799 N N . ARG A 1 103 ? 7.639 4.487 -5.348 1.00 84.56 103 ARG A N 1
ATOM 800 C CA . ARG A 1 103 ? 6.941 3.266 -4.922 1.00 84.56 103 ARG A CA 1
ATOM 801 C C . ARG A 1 103 ? 7.339 2.873 -3.499 1.00 84.56 103 ARG A C 1
ATOM 803 O O . ARG A 1 103 ? 6.454 2.643 -2.675 1.00 84.56 103 ARG A O 1
ATOM 810 N N . ILE A 1 104 ? 8.636 2.870 -3.191 1.00 84.88 104 ILE A N 1
ATOM 811 C CA . ILE A 1 104 ? 9.163 2.556 -1.855 1.00 84.88 104 ILE A CA 1
ATOM 812 C C . ILE A 1 104 ? 8.661 3.572 -0.821 1.00 84.88 104 ILE A C 1
ATOM 814 O O . ILE A 1 104 ? 8.159 3.175 0.231 1.00 84.88 104 ILE A O 1
ATOM 818 N N . THR A 1 105 ? 8.710 4.873 -1.128 1.00 85.25 105 THR A N 1
ATOM 819 C CA . THR A 1 105 ? 8.216 5.917 -0.216 1.00 85.25 105 THR A CA 1
ATOM 820 C C . THR A 1 105 ? 6.713 5.792 0.040 1.00 85.25 105 THR A C 1
ATOM 822 O O . THR A 1 105 ? 6.276 5.897 1.187 1.00 85.25 105 THR A O 1
ATOM 825 N N . ARG A 1 106 ? 5.908 5.520 -0.999 1.00 85.31 106 ARG A N 1
ATOM 826 C CA . ARG A 1 106 ? 4.461 5.293 -0.836 1.00 85.31 106 ARG A CA 1
ATOM 827 C C . ARG A 1 106 ? 4.171 4.067 0.027 1.00 85.31 106 ARG A C 1
ATOM 829 O O . ARG A 1 106 ? 3.311 4.143 0.902 1.00 85.31 106 ARG A O 1
ATOM 836 N N . LYS A 1 107 ? 4.928 2.982 -0.162 1.00 85.44 107 LYS A N 1
ATOM 837 C CA . LYS A 1 107 ? 4.829 1.770 0.660 1.00 85.44 107 LYS A CA 1
ATOM 838 C C . LYS A 1 107 ? 5.131 2.062 2.134 1.00 85.44 107 LYS A C 1
ATOM 840 O O . LYS A 1 107 ? 4.347 1.671 2.995 1.00 85.44 107 LYS A O 1
ATOM 845 N N . ASP A 1 108 ? 6.217 2.777 2.435 1.00 85.81 108 ASP A N 1
ATOM 846 C CA . ASP A 1 108 ? 6.577 3.143 3.815 1.00 85.81 108 ASP A CA 1
ATOM 847 C C . ASP A 1 108 ? 5.514 4.041 4.471 1.00 85.81 108 ASP A C 1
ATOM 849 O O . ASP A 1 108 ? 5.068 3.780 5.592 1.00 85.81 108 ASP A O 1
ATOM 853 N N . HIS A 1 109 ? 5.031 5.054 3.746 1.00 86.75 109 HIS A N 1
ATOM 854 C CA . HIS A 1 109 ? 3.964 5.928 4.231 1.00 86.75 109 HIS A CA 1
ATOM 855 C C . HIS A 1 109 ? 2.671 5.151 4.523 1.00 86.75 109 HIS A C 1
ATOM 857 O O . HIS A 1 109 ? 2.059 5.338 5.578 1.00 86.75 109 HIS A O 1
ATOM 863 N N . ALA A 1 110 ? 2.273 4.241 3.629 1.00 86.44 110 ALA A N 1
ATOM 864 C CA . ALA A 1 110 ? 1.103 3.395 3.828 1.00 86.44 110 ALA A CA 1
ATOM 865 C C . ALA A 1 110 ? 1.259 2.495 5.066 1.00 86.44 110 ALA A C 1
ATOM 867 O O . ALA A 1 110 ? 0.370 2.468 5.914 1.00 86.44 110 ALA A O 1
ATOM 868 N N . VAL A 1 111 ? 2.412 1.837 5.242 1.00 86.56 111 VAL A N 1
ATOM 869 C CA . VAL A 1 111 ? 2.692 0.999 6.425 1.00 86.56 111 VAL A CA 1
ATOM 870 C C . VAL A 1 111 ? 2.628 1.809 7.724 1.00 86.56 111 VAL A C 1
ATOM 872 O O . VAL A 1 111 ? 2.016 1.361 8.698 1.00 86.56 111 VAL A O 1
ATOM 875 N N . LYS A 1 112 ? 3.215 3.011 7.758 1.00 86.94 112 LYS A N 1
ATOM 876 C CA . LYS A 1 112 ? 3.134 3.912 8.923 1.00 86.94 112 LYS A CA 1
ATOM 877 C C . LYS A 1 112 ? 1.696 4.336 9.214 1.00 86.94 112 LYS A C 1
ATOM 879 O O . LYS A 1 112 ? 1.276 4.312 10.372 1.00 86.94 112 LYS A O 1
ATOM 884 N N . SER A 1 113 ? 0.936 4.667 8.172 1.00 87.75 113 SER A N 1
ATOM 885 C CA . SER A 1 113 ? -0.479 5.018 8.289 1.00 87.75 113 SER A CA 1
ATOM 886 C C . SER A 1 113 ? -1.301 3.857 8.861 1.00 87.75 113 SER A C 1
ATOM 888 O O . SER A 1 113 ? -2.048 4.058 9.819 1.00 87.75 113 SER A O 1
ATOM 890 N N . PHE A 1 114 ? -1.088 2.626 8.379 1.00 88.44 114 PHE A N 1
ATOM 891 C CA . PHE A 1 114 ? -1.737 1.431 8.923 1.00 88.44 114 PHE A CA 1
ATOM 892 C C . PHE A 1 114 ? -1.426 1.220 10.402 1.00 88.44 114 PHE A C 1
ATOM 894 O O . PHE A 1 114 ? -2.349 1.047 11.196 1.00 88.44 114 PHE A O 1
ATOM 901 N N . LYS A 1 115 ? -0.149 1.288 10.799 1.00 87.50 115 LYS A N 1
ATOM 902 C CA . LYS A 1 115 ? 0.246 1.141 12.209 1.00 87.50 115 LYS A CA 1
ATOM 903 C C . LYS A 1 115 ? -0.430 2.180 13.104 1.00 87.50 115 LYS A C 1
ATOM 905 O O . LYS A 1 115 ? -0.930 1.825 14.167 1.00 87.50 115 LYS A O 1
ATOM 910 N N . SER A 1 116 ? -0.477 3.435 12.657 1.00 90.38 116 SER A N 1
ATOM 911 C CA . SER A 1 116 ? -1.131 4.521 13.391 1.00 90.38 116 SER A CA 1
ATOM 912 C C . SER A 1 116 ? -2.628 4.257 13.573 1.00 90.38 116 SER A C 1
ATOM 914 O O . SER A 1 116 ? -3.121 4.219 14.700 1.00 90.38 116 SER A O 1
ATOM 916 N N . HIS A 1 117 ? -3.351 3.979 12.484 1.00 88.81 117 HIS A N 1
ATOM 917 C CA . HIS A 1 117 ? -4.787 3.707 12.545 1.00 88.81 117 HIS A CA 1
ATOM 918 C C . HIS A 1 117 ? -5.118 2.475 13.397 1.00 88.81 117 HIS A C 1
ATOM 920 O O . HIS A 1 117 ? -6.064 2.520 14.178 1.00 88.81 117 HIS A O 1
ATOM 926 N N . ILE A 1 118 ? -4.323 1.404 13.304 1.00 87.94 118 ILE A N 1
ATOM 927 C CA . ILE A 1 118 ? -4.503 0.189 14.108 1.00 87.94 118 ILE A CA 1
ATOM 928 C C . ILE A 1 118 ? -4.261 0.460 15.600 1.00 87.94 118 ILE A C 1
ATOM 930 O O . ILE A 1 118 ? -5.022 -0.026 16.436 1.00 87.94 118 ILE A O 1
ATOM 934 N N . ALA A 1 119 ? -3.253 1.264 15.951 1.00 88.44 119 ALA A N 1
ATOM 935 C CA . ALA A 1 119 ? -3.001 1.648 17.340 1.00 88.44 119 ALA A CA 1
ATOM 936 C C . ALA A 1 119 ? -4.158 2.475 17.926 1.00 88.44 119 ALA A C 1
ATOM 938 O O . ALA A 1 119 ? -4.594 2.227 19.050 1.00 88.44 119 ALA A O 1
ATOM 939 N N . ILE A 1 120 ? -4.706 3.415 17.148 1.00 89.38 120 ILE A N 1
ATOM 940 C CA . ILE A 1 120 ? -5.892 4.182 17.558 1.00 89.38 120 ILE A CA 1
ATOM 941 C C . ILE A 1 120 ? -7.096 3.242 17.724 1.00 89.38 120 ILE A C 1
ATOM 943 O O . ILE A 1 120 ? -7.868 3.386 18.670 1.00 89.38 120 ILE A O 1
ATOM 947 N N . LEU A 1 121 ? -7.244 2.258 16.836 1.00 88.31 121 LEU A N 1
ATOM 948 C CA . LEU A 1 121 ? -8.328 1.283 16.878 1.00 88.31 121 LEU A CA 1
ATOM 949 C C . LEU A 1 121 ? -8.262 0.404 18.141 1.00 88.31 121 LEU A C 1
ATOM 951 O O . LEU A 1 121 ? -9.283 0.226 18.804 1.00 88.31 121 LEU A O 1
ATOM 955 N N . LEU A 1 122 ? -7.067 -0.065 18.528 1.00 87.56 122 LEU A N 1
ATOM 956 C CA . LEU A 1 122 ? -6.837 -0.743 19.814 1.00 87.56 122 LEU A CA 1
ATOM 957 C C . LEU A 1 122 ? -7.249 0.123 20.996 1.00 87.56 122 LEU A C 1
ATOM 959 O O . LEU A 1 122 ? -7.983 -0.331 21.870 1.00 87.56 122 LEU A O 1
ATOM 963 N N . PHE A 1 123 ? -6.795 1.374 21.002 1.00 88.38 123 PHE A N 1
ATOM 964 C CA . PHE A 1 123 ? -7.059 2.299 22.093 1.00 88.38 123 PHE A CA 1
ATOM 965 C C . PHE A 1 123 ? -8.561 2.551 22.282 1.00 88.38 123 PHE A C 1
ATOM 967 O O . PHE A 1 123 ? -9.061 2.524 23.405 1.00 88.38 123 PHE A O 1
ATOM 974 N N . VAL A 1 124 ? -9.307 2.733 21.188 1.00 88.94 124 VAL A N 1
ATOM 975 C CA . VAL A 1 124 ? -10.767 2.906 21.245 1.00 88.94 124 VAL A CA 1
ATOM 976 C C . VAL A 1 124 ? -11.460 1.627 21.726 1.00 88.94 124 VAL A C 1
ATOM 978 O O . VAL A 1 124 ? -12.346 1.703 22.574 1.00 88.94 124 VAL A O 1
ATOM 981 N N . ILE A 1 125 ? -11.028 0.449 21.263 1.00 86.81 125 ILE A N 1
ATOM 982 C CA . ILE A 1 125 ? -11.536 -0.845 21.751 1.00 86.81 125 ILE A CA 1
ATOM 983 C C . ILE A 1 125 ? -11.323 -0.994 23.269 1.00 86.81 125 ILE A C 1
ATOM 985 O O . ILE A 1 125 ? -12.229 -1.444 23.974 1.00 86.81 125 ILE A O 1
ATOM 989 N N . GLU A 1 126 ? -10.160 -0.595 23.790 1.00 87.94 126 GLU A N 1
ATOM 990 C CA . GLU A 1 126 ? -9.863 -0.627 25.229 1.00 87.94 126 GLU A CA 1
ATOM 991 C C . GLU A 1 126 ? -10.712 0.369 26.028 1.00 87.94 126 GLU A C 1
ATOM 993 O O . GLU A 1 126 ? -11.209 0.021 27.104 1.00 87.94 126 GLU A O 1
ATOM 998 N N . ILE A 1 127 ? -10.938 1.579 25.501 1.00 89.00 127 ILE A N 1
ATOM 999 C 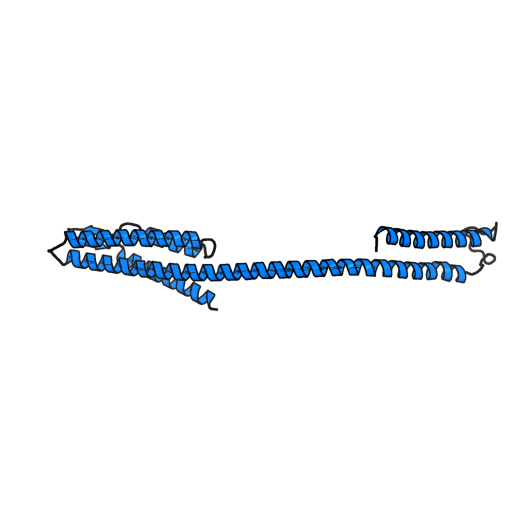CA . ILE A 1 127 ? -11.846 2.556 26.119 1.00 89.00 127 ILE A CA 1
ATOM 1000 C C . ILE A 1 127 ? -13.264 1.992 26.193 1.00 89.00 127 ILE A C 1
ATOM 1002 O O . ILE A 1 127 ? -13.868 2.042 27.265 1.00 89.00 127 ILE A O 1
ATOM 1006 N N . ILE A 1 128 ? -13.783 1.435 25.094 1.00 87.50 128 ILE A N 1
ATOM 1007 C CA . ILE A 1 128 ? -15.119 0.826 25.054 1.00 87.50 128 ILE A CA 1
ATOM 1008 C C . ILE A 1 128 ? -15.221 -0.271 26.115 1.00 87.50 128 ILE A C 1
ATOM 1010 O O . ILE A 1 128 ? -16.158 -0.264 26.910 1.00 87.50 128 ILE A O 1
ATOM 1014 N N . ASN A 1 129 ? -14.227 -1.161 26.196 1.00 87.06 129 ASN A N 1
ATOM 1015 C CA . ASN A 1 129 ? -14.210 -2.225 27.198 1.00 87.06 129 ASN A CA 1
ATOM 1016 C C . ASN A 1 129 ? -14.218 -1.670 28.634 1.00 87.06 129 ASN A C 1
ATOM 1018 O O . ASN A 1 129 ? -14.989 -2.125 29.474 1.00 87.06 129 ASN A O 1
ATOM 1022 N N . LYS A 1 130 ? -13.421 -0.631 28.918 1.00 88.31 130 LYS A N 1
ATOM 1023 C CA . LYS A 1 130 ? -13.405 0.027 30.234 1.00 88.31 130 LYS A CA 1
ATOM 1024 C C . LYS A 1 130 ? -14.737 0.709 30.562 1.00 88.31 130 LYS A C 1
ATOM 1026 O O . LYS A 1 130 ? -15.191 0.642 31.703 1.00 88.31 130 LYS A O 1
ATOM 1031 N N . LEU A 1 131 ? -15.367 1.360 29.584 1.00 88.06 131 LEU A N 1
ATOM 1032 C CA . LEU A 1 131 ? -16.677 1.990 29.751 1.00 88.06 131 LEU A CA 1
ATOM 1033 C C . LEU A 1 131 ? -17.777 0.954 30.000 1.00 88.06 131 LEU A C 1
ATOM 1035 O O . LEU A 1 131 ? -18.637 1.197 30.840 1.00 88.06 131 LEU A O 1
ATOM 1039 N N . ILE A 1 132 ? -17.718 -0.196 29.328 1.00 86.88 132 ILE A N 1
ATOM 1040 C CA . ILE A 1 132 ? -18.624 -1.327 29.554 1.00 86.88 132 ILE A CA 1
ATOM 1041 C C . ILE A 1 132 ? -18.459 -1.876 30.973 1.00 86.88 132 ILE A C 1
ATOM 1043 O O . ILE A 1 132 ? -19.450 -2.028 31.684 1.00 86.88 132 ILE A O 1
ATOM 1047 N N . THR A 1 133 ? -17.222 -2.096 31.430 1.00 86.88 133 THR A N 1
ATOM 1048 C CA . THR A 1 133 ? -16.967 -2.517 32.816 1.00 86.88 133 THR A CA 1
ATOM 1049 C C . THR A 1 133 ? -17.557 -1.514 33.806 1.00 86.88 133 THR A C 1
ATOM 1051 O O . THR A 1 133 ? -18.282 -1.915 34.710 1.00 86.88 133 THR A O 1
ATOM 1054 N N . ASN A 1 134 ? -17.339 -0.213 33.588 1.00 87.44 134 ASN A N 1
ATOM 1055 C CA . ASN A 1 134 ? -17.904 0.838 34.437 1.00 87.44 134 ASN A CA 1
ATOM 1056 C C . ASN A 1 134 ? -19.442 0.882 34.394 1.00 87.44 134 ASN A C 1
ATOM 1058 O O . ASN A 1 134 ? -20.073 1.161 35.412 1.00 87.44 134 ASN A O 1
ATOM 1062 N N . TYR A 1 135 ? -20.050 0.625 33.232 1.00 86.75 135 TYR A N 1
ATOM 1063 C CA . TYR A 1 135 ? -21.505 0.547 33.068 1.00 86.75 135 TYR A CA 1
ATOM 1064 C C . TYR A 1 135 ? -22.096 -0.624 33.864 1.00 86.75 135 TYR A C 1
ATOM 1066 O O . TYR A 1 135 ? -23.154 -0.482 34.476 1.00 86.75 135 TYR A O 1
ATOM 1074 N N . ASN A 1 136 ? -21.398 -1.761 33.890 1.00 85.31 136 ASN A N 1
ATOM 1075 C CA . ASN A 1 136 ? -21.833 -2.955 34.610 1.00 85.31 136 ASN A CA 1
ATOM 1076 C C . ASN A 1 136 ? -21.619 -2.844 36.128 1.00 85.31 136 ASN A C 1
ATOM 1078 O O . ASN A 1 136 ? -22.395 -3.411 36.892 1.00 85.31 136 ASN A O 1
ATOM 1082 N N . THR A 1 137 ? -20.590 -2.121 36.586 1.00 85.25 137 THR A N 1
ATOM 1083 C CA . THR A 1 137 ? -20.299 -1.963 38.023 1.00 85.25 137 THR A CA 1
ATOM 1084 C C . THR A 1 137 ? -21.101 -0.852 38.698 1.00 85.25 137 THR A C 1
ATOM 1086 O O . THR A 1 137 ? -21.324 -0.916 39.904 1.00 85.25 137 THR A O 1
ATOM 1089 N N . THR A 1 138 ? -21.509 0.180 37.955 1.00 82.00 138 THR A N 1
ATOM 1090 C CA . THR A 1 138 ? -22.141 1.379 38.522 1.00 82.00 138 THR A CA 1
ATOM 1091 C C . THR A 1 138 ? -23.655 1.362 38.301 1.00 82.00 138 THR A C 1
ATOM 1093 O O . THR A 1 138 ? -24.143 1.139 37.194 1.00 82.00 138 THR A O 1
ATOM 1096 N N . THR A 1 139 ? -24.426 1.626 39.355 1.00 73.81 139 THR A N 1
ATOM 1097 C CA . THR A 1 139 ? -25.895 1.744 39.296 1.00 73.81 139 THR A CA 1
ATOM 1098 C C . THR A 1 139 ? -26.370 3.149 38.911 1.00 73.81 139 THR A C 1
ATOM 1100 O O . THR A 1 139 ? -27.453 3.299 38.350 1.00 73.81 139 THR A O 1
ATOM 1103 N N . GLU A 1 140 ? -25.549 4.175 39.143 1.00 75.19 140 GLU A N 1
ATOM 1104 C CA . GLU A 1 140 ? -25.812 5.572 38.786 1.00 75.19 140 GLU A CA 1
ATOM 1105 C C . GLU A 1 140 ? -25.274 5.943 37.387 1.00 75.19 140 GLU A C 1
ATOM 1107 O O . GLU A 1 140 ? -24.297 5.384 36.897 1.00 75.19 140 GLU A O 1
ATOM 1112 N N . GLN A 1 141 ? -25.906 6.917 36.719 1.00 81.12 141 GLN A N 1
ATOM 1113 C CA . GLN A 1 141 ? -25.458 7.483 35.429 1.00 81.12 141 GLN A CA 1
ATOM 1114 C C . GLN A 1 141 ? -25.300 6.484 34.258 1.00 81.12 141 GLN A C 1
ATOM 1116 O O . GLN A 1 141 ? -24.605 6.778 33.279 1.00 81.12 141 GLN A O 1
ATOM 1121 N N . LYS A 1 142 ? -25.993 5.336 34.294 1.00 82.75 142 LYS A N 1
ATOM 1122 C CA . LYS A 1 142 ? -25.980 4.338 33.206 1.00 82.75 142 LYS A CA 1
ATOM 1123 C C . LYS A 1 142 ? -26.279 4.938 31.827 1.00 82.75 142 LYS A C 1
ATOM 1125 O O . LYS A 1 142 ? -25.602 4.604 30.860 1.00 82.75 142 LYS A O 1
ATOM 1130 N N . SER A 1 143 ? -27.224 5.876 31.729 1.00 83.25 143 SER A N 1
ATOM 1131 C CA . SER A 1 143 ? -27.556 6.562 30.468 1.00 83.25 143 SER A CA 1
ATOM 1132 C C . SER A 1 143 ? -26.395 7.394 29.906 1.00 83.25 143 SER A C 1
ATOM 1134 O O . SER A 1 143 ? -26.160 7.388 28.698 1.00 83.25 143 SER A O 1
ATOM 1136 N N . VAL A 1 144 ? -25.626 8.065 30.769 1.00 87.06 144 VAL A N 1
ATOM 1137 C CA . VAL A 1 144 ? -24.449 8.860 30.380 1.00 87.06 144 VAL A CA 1
ATOM 1138 C C . VAL A 1 144 ? -23.315 7.948 29.915 1.00 87.06 144 VAL A C 1
ATOM 1140 O O . VAL A 1 144 ? -22.660 8.237 28.913 1.00 87.06 144 VAL A O 1
ATOM 1143 N N . LEU A 1 145 ? -23.087 6.833 30.615 1.00 86.94 145 LEU A N 1
ATOM 1144 C CA . LEU A 1 145 ? -22.093 5.833 30.215 1.00 86.94 145 LEU A CA 1
ATOM 1145 C C . LEU A 1 145 ? -22.471 5.168 28.889 1.00 86.94 145 LEU A C 1
ATOM 1147 O O . LEU A 1 145 ? -21.616 5.046 28.017 1.00 86.94 145 LEU A O 1
ATOM 1151 N N . TYR A 1 146 ? -23.747 4.835 28.694 1.00 86.38 146 TYR A N 1
ATOM 1152 C CA . TYR A 1 146 ? -24.248 4.288 27.434 1.00 86.38 146 TYR A CA 1
ATOM 1153 C C . TYR A 1 146 ? -24.052 5.259 26.261 1.00 86.38 146 TYR A C 1
ATOM 1155 O O . TYR A 1 146 ? -23.548 4.869 25.209 1.00 86.38 146 TYR A O 1
ATOM 1163 N N . ALA A 1 147 ? -24.363 6.546 26.453 1.00 88.06 147 ALA A N 1
ATOM 1164 C CA . ALA A 1 147 ? -24.123 7.568 25.436 1.00 88.06 147 ALA A CA 1
ATOM 1165 C C . ALA A 1 147 ? -22.629 7.700 25.080 1.00 88.06 147 ALA A C 1
ATOM 1167 O O . ALA A 1 147 ? -22.288 7.829 23.905 1.00 88.06 147 ALA A O 1
ATOM 1168 N N . LYS A 1 148 ? -21.728 7.611 26.072 1.00 89.50 148 LYS A N 1
ATOM 1169 C CA . LYS A 1 148 ? -20.272 7.599 25.836 1.00 89.50 148 LYS A CA 1
ATOM 1170 C C . LYS A 1 148 ? -19.819 6.358 25.068 1.00 89.50 148 LYS A C 1
ATOM 1172 O O . LYS A 1 148 ? -19.028 6.493 24.142 1.00 89.50 148 LYS A O 1
ATOM 1177 N N . ILE A 1 149 ? -20.333 5.178 25.420 1.00 88.06 149 ILE A N 1
ATOM 1178 C CA . ILE A 1 149 ? -20.043 3.921 24.711 1.00 88.06 149 ILE A CA 1
ATOM 1179 C C . ILE A 1 149 ? -20.438 4.047 23.237 1.00 88.06 149 ILE A C 1
ATOM 1181 O O . ILE A 1 149 ? -19.612 3.795 22.364 1.00 88.06 149 ILE A O 1
ATOM 1185 N N . LYS A 1 150 ? -21.656 4.527 22.962 1.00 88.12 150 LYS A N 1
ATOM 1186 C CA . LYS A 1 150 ? -22.143 4.741 21.594 1.00 88.12 150 LYS A CA 1
ATOM 1187 C C . LYS A 1 150 ? -21.293 5.760 20.824 1.00 88.12 150 LYS A C 1
ATOM 1189 O O . LYS A 1 150 ? -20.990 5.551 19.653 1.00 88.12 150 LYS A O 1
ATOM 1194 N N . GLY A 1 151 ? -20.856 6.835 21.484 1.00 88.44 151 GLY A N 1
ATOM 1195 C CA . GLY A 1 151 ? -19.944 7.814 20.885 1.00 88.44 151 GLY A CA 1
ATOM 1196 C C . GLY A 1 151 ? -18.587 7.215 20.492 1.00 88.44 151 GLY A C 1
ATOM 1197 O O . GLY A 1 151 ? -18.067 7.506 19.414 1.00 88.44 151 GLY A O 1
ATOM 1198 N N . GLU A 1 152 ? -18.024 6.339 21.327 1.00 88.50 152 GLU A N 1
ATOM 1199 C CA . GLU A 1 152 ? -16.782 5.630 20.998 1.00 88.50 152 GLU A CA 1
ATOM 1200 C C . GLU A 1 152 ? -16.989 4.548 19.921 1.00 88.50 152 GLU A C 1
ATOM 1202 O O . GLU A 1 152 ? -16.103 4.355 19.089 1.00 88.50 152 GLU A O 1
ATOM 1207 N N . GLU A 1 153 ? -18.158 3.900 19.840 1.00 86.94 153 GLU A N 1
ATOM 1208 C CA . GLU A 1 153 ? -1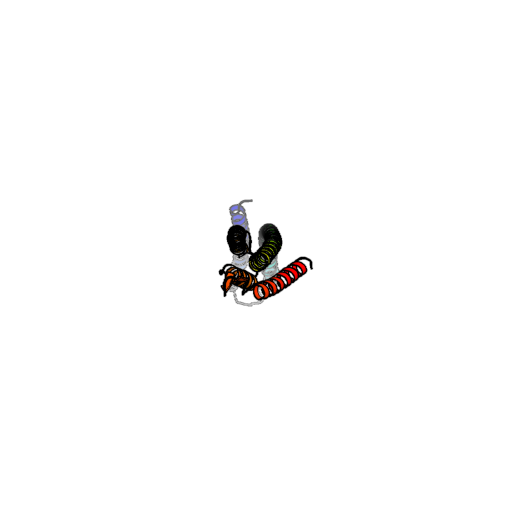8.505 3.017 18.710 1.00 86.94 153 GLU A CA 1
ATOM 1209 C C . GLU A 1 153 ? -18.575 3.780 17.378 1.00 86.94 153 GLU A C 1
ATOM 1211 O O . GLU A 1 153 ? -18.028 3.331 16.368 1.00 86.94 153 GLU A O 1
ATOM 1216 N N . GLU A 1 154 ? -19.184 4.968 17.359 1.00 88.75 154 GLU A N 1
ATOM 1217 C CA . GLU A 1 154 ? -19.198 5.823 16.167 1.00 88.75 154 GLU A CA 1
ATOM 1218 C C . GLU A 1 154 ? -17.781 6.255 15.768 1.00 88.75 154 GLU A C 1
ATOM 1220 O O . GLU A 1 154 ? -17.432 6.281 14.582 1.00 88.75 154 GLU A O 1
ATOM 1225 N N . ARG A 1 155 ? -16.929 6.562 16.753 1.00 88.69 155 ARG A N 1
ATOM 1226 C CA . ARG A 1 155 ? -15.513 6.864 16.518 1.00 88.69 155 ARG A CA 1
ATOM 1227 C C . ARG A 1 155 ? -14.772 5.656 15.940 1.00 88.69 155 ARG A C 1
ATOM 1229 O O . ARG A 1 155 ? -14.003 5.827 14.991 1.00 88.69 155 ARG A O 1
ATOM 1236 N N . LEU A 1 156 ? -15.028 4.454 16.456 1.00 88.12 156 LEU A N 1
ATOM 1237 C CA . LEU A 1 156 ? -14.472 3.198 15.948 1.00 88.12 156 LEU A CA 1
ATOM 1238 C C . LEU A 1 156 ? -14.870 2.959 14.484 1.00 88.12 156 LEU A C 1
ATOM 1240 O O . LEU A 1 156 ? -14.015 2.621 13.660 1.00 88.12 156 LEU A O 1
ATOM 1244 N N . ALA A 1 157 ? -16.136 3.204 14.136 1.00 87.94 157 ALA A N 1
ATOM 1245 C CA . ALA A 1 157 ? -16.627 3.100 12.763 1.00 87.94 157 ALA A CA 1
ATOM 1246 C C . ALA A 1 157 ? -15.910 4.084 11.821 1.00 87.94 157 ALA A C 1
ATOM 1248 O O . ALA A 1 157 ? -15.470 3.694 10.738 1.00 87.94 157 ALA A O 1
ATOM 1249 N N . ARG A 1 158 ? -15.698 5.337 12.254 1.00 89.12 158 ARG A N 1
ATOM 1250 C CA . ARG A 1 158 ? -14.945 6.340 11.473 1.00 89.12 158 ARG A CA 1
ATOM 1251 C C . ARG A 1 158 ? -13.487 5.938 11.256 1.00 89.12 158 ARG A C 1
ATOM 1253 O O . ARG A 1 158 ? -12.990 6.049 10.138 1.00 89.12 158 ARG A O 1
ATOM 1260 N N . ILE A 1 159 ? -12.802 5.454 12.295 1.00 89.56 159 ILE A N 1
ATOM 1261 C CA . ILE A 1 159 ? -11.410 4.982 12.179 1.00 89.56 159 ILE A CA 1
ATOM 1262 C C . ILE A 1 159 ? -11.333 3.797 11.215 1.00 89.56 159 ILE A C 1
ATOM 1264 O O . ILE A 1 159 ? -10.450 3.758 10.361 1.00 89.56 159 ILE A O 1
ATOM 1268 N N . THR A 1 160 ? -12.283 2.868 11.307 1.00 88.62 160 THR A N 1
ATOM 1269 C CA . THR A 1 160 ? -12.352 1.705 10.415 1.00 88.62 160 THR A CA 1
ATOM 1270 C C . THR A 1 160 ? -12.598 2.125 8.964 1.00 88.62 160 THR A C 1
ATOM 1272 O O . THR A 1 160 ? -11.977 1.582 8.053 1.00 88.62 160 THR A O 1
ATOM 1275 N N . GLN A 1 161 ? -13.435 3.139 8.728 1.00 89.88 161 GLN A N 1
ATOM 1276 C CA . GLN A 1 161 ? -13.638 3.690 7.389 1.00 89.88 161 GLN A CA 1
ATOM 1277 C C . GLN A 1 161 ? -12.376 4.374 6.845 1.00 89.88 161 GLN A C 1
ATOM 1279 O O . GLN A 1 161 ? -12.018 4.169 5.686 1.00 89.88 161 GLN A O 1
ATOM 1284 N N . ASN A 1 162 ? -11.666 5.143 7.675 1.00 89.12 162 ASN A N 1
ATOM 1285 C CA . ASN A 1 162 ? -10.388 5.742 7.283 1.00 89.12 162 ASN A CA 1
ATOM 1286 C C . ASN A 1 162 ? -9.353 4.668 6.937 1.00 89.12 162 ASN A C 1
ATOM 1288 O O . ASN A 1 162 ? -8.650 4.801 5.938 1.00 89.12 162 ASN A O 1
ATOM 1292 N N . LEU A 1 163 ? -9.316 3.581 7.711 1.00 88.81 163 LEU A N 1
ATOM 1293 C CA . LEU A 1 163 ? -8.456 2.434 7.452 1.00 88.81 163 LEU A CA 1
ATOM 1294 C C . LEU A 1 163 ? -8.781 1.786 6.099 1.00 88.81 163 LEU A C 1
ATOM 1296 O O . LEU A 1 163 ? -7.865 1.578 5.308 1.00 88.81 163 LEU A O 1
ATOM 1300 N N . LYS A 1 164 ? -10.065 1.559 5.783 1.00 89.56 164 LYS A N 1
ATOM 1301 C CA . LYS A 1 164 ? -10.506 1.075 4.460 1.00 89.56 164 LYS A CA 1
ATOM 1302 C C . LYS A 1 164 ? -10.084 2.003 3.325 1.00 89.56 164 LYS A C 1
ATOM 1304 O O . LYS A 1 164 ? -9.577 1.535 2.313 1.00 89.56 164 LYS A O 1
ATOM 1309 N N . ASN A 1 165 ? -10.211 3.316 3.509 1.00 89.69 165 ASN A N 1
ATOM 1310 C CA . ASN A 1 165 ? -9.734 4.275 2.516 1.00 89.69 165 ASN A CA 1
ATOM 1311 C C . ASN A 1 165 ? -8.214 4.144 2.317 1.00 89.69 165 ASN A C 1
ATOM 1313 O O . ASN A 1 165 ? -7.746 4.119 1.181 1.00 89.69 165 ASN A O 1
ATOM 1317 N N . THR A 1 166 ? -7.438 4.002 3.400 1.00 87.69 166 THR A N 1
ATOM 1318 C CA . THR A 1 166 ? -5.991 3.741 3.318 1.00 87.69 166 THR A CA 1
ATOM 1319 C C . THR A 1 166 ? -5.685 2.433 2.583 1.00 87.69 166 THR A C 1
ATOM 1321 O O . THR A 1 166 ? -4.763 2.428 1.777 1.00 87.69 166 THR A O 1
ATOM 1324 N N . ILE A 1 167 ? -6.460 1.358 2.788 1.00 88.19 167 ILE A N 1
ATOM 1325 C CA . ILE A 1 167 ? -6.338 0.095 2.027 1.00 88.19 167 ILE A CA 1
ATOM 1326 C C . ILE A 1 167 ? -6.502 0.359 0.528 1.00 88.19 167 ILE A C 1
ATOM 1328 O O . ILE A 1 167 ? -5.627 -0.019 -0.249 1.00 88.19 167 ILE A O 1
ATOM 1332 N N . THR A 1 168 ? -7.554 1.076 0.126 1.00 87.94 168 THR A N 1
ATOM 1333 C CA . THR A 1 168 ? -7.795 1.419 -1.283 1.00 87.94 168 THR A CA 1
ATOM 1334 C C . THR A 1 168 ? -6.639 2.217 -1.883 1.00 87.94 168 THR A C 1
ATOM 1336 O O . THR A 1 168 ? -6.152 1.870 -2.957 1.00 87.94 168 THR A O 1
ATOM 1339 N N . TYR A 1 169 ? -6.140 3.241 -1.182 1.00 85.62 169 TYR A N 1
ATOM 1340 C CA . TYR A 1 169 ? -5.000 4.041 -1.656 1.00 85.62 169 TYR A CA 1
ATOM 1341 C C . TYR A 1 169 ? -3.695 3.252 -1.742 1.00 85.62 169 TYR A C 1
ATOM 1343 O O . TYR A 1 169 ? -2.800 3.607 -2.507 1.00 85.62 169 TYR A O 1
ATOM 1351 N N . ALA A 1 170 ? -3.568 2.208 -0.933 1.00 86.25 170 ALA A N 1
ATOM 1352 C CA . ALA A 1 170 ? -2.358 1.419 -0.845 1.00 86.25 170 ALA A CA 1
ATOM 1353 C C . ALA A 1 170 ? -2.358 0.198 -1.786 1.00 86.25 170 ALA A C 1
ATOM 1355 O O . ALA A 1 170 ? -1.327 -0.474 -1.889 1.00 86.25 170 ALA A O 1
ATOM 1356 N N . SER A 1 171 ? -3.466 -0.041 -2.499 1.00 86.56 171 SER A N 1
ATOM 1357 C CA . SER A 1 171 ? -3.677 -1.173 -3.415 1.00 86.56 171 SER A CA 1
ATOM 1358 C C . SER A 1 171 ? -2.594 -1.334 -4.480 1.00 86.56 171 SER A C 1
ATOM 1360 O O . SER A 1 171 ? -2.106 -2.439 -4.691 1.00 86.56 171 SER A O 1
ATOM 1362 N N . ASP A 1 172 ? -2.122 -0.230 -5.055 1.00 81.75 172 ASP A N 1
ATOM 1363 C CA . ASP A 1 172 ? -1.086 -0.243 -6.096 1.00 81.75 172 ASP A CA 1
ATOM 1364 C C . ASP A 1 172 ? 0.341 -0.480 -5.560 1.00 81.75 172 ASP A C 1
ATOM 1366 O O . ASP A 1 172 ? 1.302 -0.562 -6.328 1.00 81.75 172 ASP A O 1
ATOM 1370 N N . THR A 1 173 ? 0.527 -0.516 -4.235 1.00 80.50 173 THR A N 1
ATOM 1371 C CA . THR A 1 173 ? 1.866 -0.479 -3.610 1.00 80.50 173 THR A CA 1
ATOM 1372 C C . THR A 1 173 ? 2.144 -1.599 -2.616 1.00 80.50 173 THR A C 1
ATOM 1374 O O . THR A 1 173 ? 3.315 -1.913 -2.377 1.00 80.50 173 THR A O 1
ATOM 1377 N N . LEU A 1 174 ? 1.106 -2.196 -2.030 1.00 82.06 174 LEU A N 1
ATOM 1378 C CA . LEU A 1 174 ? 1.223 -3.284 -1.063 1.00 82.06 174 LEU A CA 1
ATOM 1379 C C . LEU A 1 174 ? 0.779 -4.620 -1.645 1.00 82.06 174 LEU A C 1
ATOM 1381 O O . LEU A 1 174 ? 0.100 -4.692 -2.661 1.00 82.06 174 LEU A O 1
ATOM 1385 N N . ASP A 1 175 ? 1.210 -5.685 -0.975 1.00 82.50 175 ASP A N 1
ATOM 1386 C CA . ASP A 1 175 ? 0.854 -7.053 -1.329 1.00 82.50 175 ASP A CA 1
ATOM 1387 C C . ASP A 1 175 ? -0.671 -7.256 -1.201 1.00 82.50 175 ASP A C 1
ATOM 1389 O O . ASP A 1 175 ? -1.213 -6.977 -0.121 1.00 82.50 175 ASP A O 1
ATOM 1393 N N . PRO A 1 176 ? -1.363 -7.753 -2.246 1.00 83.56 176 PRO A N 1
ATOM 1394 C CA . PRO A 1 176 ? -2.796 -8.046 -2.193 1.00 83.56 176 PRO A CA 1
ATOM 1395 C C . PRO A 1 176 ? -3.180 -8.954 -1.018 1.00 83.56 176 PRO A C 1
ATOM 1397 O O . PRO A 1 176 ? -4.207 -8.725 -0.385 1.00 83.56 176 PRO A O 1
ATOM 1400 N N . VAL A 1 177 ? -2.322 -9.906 -0.633 1.00 82.50 177 VAL A N 1
ATOM 1401 C CA . VAL A 1 177 ? -2.589 -10.806 0.503 1.00 82.50 177 VAL A CA 1
ATOM 1402 C C . VAL A 1 177 ? -2.690 -10.036 1.823 1.00 82.50 177 VAL A C 1
ATOM 1404 O O . VAL A 1 177 ? -3.490 -10.378 2.697 1.00 82.50 177 VAL A O 1
ATOM 1407 N N . LEU A 1 178 ? -1.877 -8.990 1.995 1.00 81.25 178 LEU A N 1
ATOM 1408 C CA . LEU A 1 178 ? -1.933 -8.145 3.186 1.00 81.25 178 LEU A CA 1
ATOM 1409 C C . LEU A 1 178 ? -3.179 -7.256 3.172 1.00 81.25 178 LEU A C 1
ATOM 1411 O O . LEU A 1 178 ? -3.789 -7.047 4.221 1.00 81.25 178 LEU A O 1
ATOM 1415 N N . LEU A 1 179 ? -3.544 -6.732 2.003 1.00 86.62 179 LEU A N 1
ATOM 1416 C CA . LEU A 1 179 ? -4.716 -5.875 1.841 1.00 86.62 179 LEU A CA 1
ATOM 1417 C C . LEU A 1 179 ? -6.006 -6.641 2.140 1.00 86.62 179 LEU A C 1
ATOM 1419 O O . LEU A 1 179 ? -6.822 -6.140 2.907 1.00 86.62 179 LEU A O 1
ATOM 1423 N N . ASP A 1 180 ? -6.129 -7.881 1.663 1.00 86.06 180 ASP A N 1
ATOM 1424 C CA . ASP A 1 180 ? -7.263 -8.758 1.978 1.00 86.06 180 ASP A CA 1
ATOM 1425 C C . ASP A 1 180 ? -7.356 -9.055 3.482 1.00 86.06 180 ASP A C 1
ATOM 1427 O O . ASP A 1 180 ? -8.438 -9.063 4.072 1.00 86.06 180 ASP A O 1
ATOM 1431 N N . GLN A 1 181 ? -6.213 -9.258 4.147 1.00 83.62 181 GLN A N 1
ATOM 1432 C CA . GLN A 1 181 ? -6.177 -9.460 5.599 1.00 83.62 181 GLN A CA 1
ATOM 1433 C C . GLN A 1 181 ? -6.586 -8.199 6.367 1.00 83.62 181 GLN A C 1
ATOM 1435 O O . GLN A 1 181 ? -7.316 -8.298 7.358 1.00 83.62 181 GLN A O 1
ATOM 1440 N N . LEU A 1 182 ? -6.133 -7.024 5.921 1.00 86.12 182 LEU A N 1
ATOM 1441 C CA . LEU A 1 182 ? -6.513 -5.735 6.496 1.00 86.12 182 LEU A CA 1
ATOM 1442 C C . LEU A 1 182 ? -8.001 -5.442 6.275 1.00 86.12 182 LEU A C 1
ATOM 1444 O O . LEU A 1 182 ? -8.664 -4.982 7.203 1.00 86.12 182 LEU A O 1
ATOM 1448 N N . ASP A 1 183 ? -8.550 -5.754 5.103 1.00 86.44 183 ASP A N 1
ATOM 1449 C CA . ASP A 1 183 ? -9.970 -5.543 4.816 1.00 86.44 183 ASP A CA 1
ATOM 1450 C C . ASP A 1 183 ? -10.860 -6.526 5.592 1.00 86.44 183 ASP A C 1
ATOM 1452 O O . ASP A 1 183 ? -11.855 -6.130 6.209 1.00 86.44 183 ASP A O 1
ATOM 1456 N N . GLY A 1 184 ? -10.447 -7.794 5.691 1.00 84.62 184 GLY A N 1
ATOM 1457 C CA . GLY A 1 184 ? -11.095 -8.784 6.552 1.00 84.62 184 GLY A CA 1
ATOM 1458 C C . GLY A 1 184 ? -11.067 -8.384 8.032 1.00 84.62 184 GLY A C 1
ATOM 1459 O O . GLY A 1 184 ? -12.044 -8.589 8.761 1.00 84.62 184 GLY A O 1
ATOM 1460 N N . PHE A 1 185 ? -9.978 -7.756 8.482 1.00 84.62 185 PHE A N 1
ATOM 1461 C CA . PHE A 1 185 ? -9.880 -7.165 9.814 1.00 84.62 185 PHE A CA 1
ATOM 1462 C C . PHE A 1 185 ? -10.838 -5.974 9.991 1.00 84.62 185 PHE A C 1
ATOM 1464 O O . PHE A 1 185 ? -11.609 -5.961 10.953 1.00 84.62 185 PHE A O 1
ATOM 1471 N N . CYS A 1 186 ? -10.860 -5.025 9.050 1.00 84.25 186 CYS A N 1
ATOM 1472 C CA . CYS A 1 186 ? -11.793 -3.896 9.059 1.00 84.25 186 CYS A CA 1
ATOM 1473 C C . CYS A 1 186 ? -13.247 -4.368 9.112 1.00 84.25 186 CYS A C 1
ATOM 1475 O O . CYS A 1 186 ? -14.043 -3.859 9.897 1.00 84.25 186 CYS A O 1
ATOM 1477 N N . THR A 1 187 ? -13.600 -5.368 8.307 1.00 84.38 187 THR A N 1
ATOM 1478 C CA . THR A 1 187 ? -14.946 -5.947 8.277 1.00 84.38 187 THR A CA 1
ATOM 1479 C C . THR A 1 187 ? -15.300 -6.618 9.602 1.00 84.38 187 THR A C 1
ATOM 1481 O O . THR A 1 187 ? -16.412 -6.449 10.098 1.00 84.38 187 THR A O 1
ATOM 1484 N N . PHE A 1 188 ? -14.350 -7.319 10.225 1.00 81.88 188 PHE A N 1
ATOM 1485 C CA . PHE A 1 188 ? -14.550 -7.938 11.534 1.00 81.88 188 PHE A CA 1
ATOM 1486 C C . PHE A 1 188 ? -14.777 -6.911 12.656 1.00 81.88 188 PHE A C 1
ATOM 1488 O O . PHE A 1 188 ? -15.660 -7.108 13.491 1.00 81.88 188 PHE A O 1
ATOM 1495 N N . VAL A 1 189 ? -14.002 -5.822 12.673 1.00 79.62 189 VAL A N 1
ATOM 1496 C CA . VAL A 1 189 ? -14.114 -4.763 13.693 1.00 79.62 189 VAL A CA 1
ATOM 1497 C C . VAL A 1 189 ? -15.332 -3.870 13.467 1.00 79.62 189 VAL A C 1
ATOM 1499 O O . VAL A 1 189 ? -15.943 -3.432 14.436 1.00 79.62 189 VAL A O 1
ATOM 1502 N N . SER A 1 190 ? -15.716 -3.635 12.210 1.00 75.81 190 SER A N 1
ATOM 1503 C CA . SER A 1 190 ? -16.864 -2.795 11.847 1.00 75.81 190 SER A CA 1
ATOM 1504 C C . SER A 1 190 ? -18.216 -3.394 12.237 1.00 75.81 190 SER A C 1
ATOM 1506 O O . SER A 1 190 ? -19.216 -2.678 12.222 1.00 75.81 190 SER A O 1
ATOM 1508 N N . GLN A 1 191 ? -18.289 -4.695 12.524 1.00 74.38 191 GLN A N 1
ATOM 1509 C CA . GLN A 1 191 ? -19.525 -5.311 12.993 1.00 74.38 191 GLN A CA 1
ATOM 1510 C C . GLN A 1 191 ? -19.790 -4.903 14.450 1.00 74.38 191 GLN A C 1
ATOM 1512 O O . GLN A 1 191 ? -18.871 -5.006 15.265 1.00 74.38 191 GLN A O 1
ATOM 1517 N N . PRO A 1 192 ? -21.021 -4.491 14.803 1.00 61.53 192 PRO A N 1
ATOM 1518 C CA . PRO A 1 192 ? -21.367 -4.141 16.176 1.00 61.53 192 PRO A CA 1
ATOM 1519 C C . PRO A 1 192 ? -21.160 -5.348 17.096 1.00 61.53 192 PRO A C 1
ATOM 1521 O O . PRO A 1 192 ? -21.503 -6.482 16.748 1.00 61.53 192 PRO A O 1
ATOM 1524 N N . ASN A 1 193 ? -20.541 -5.103 18.250 1.00 65.94 193 ASN A N 1
ATOM 1525 C CA . ASN A 1 193 ? -20.007 -6.159 19.118 1.00 65.94 193 ASN A CA 1
ATOM 1526 C C . ASN A 1 193 ? -20.476 -6.070 20.571 1.00 65.94 193 ASN A C 1
ATOM 1528 O O . ASN A 1 193 ? -20.123 -6.948 21.368 1.00 65.94 193 ASN A O 1
ATOM 1532 N N . ILE A 1 194 ? -21.236 -5.027 20.903 1.00 70.94 194 ILE A N 1
ATOM 1533 C CA . ILE A 1 194 ? -21.797 -4.820 22.229 1.00 70.94 194 ILE A CA 1
ATOM 1534 C C . ILE A 1 194 ? -23.158 -5.503 22.263 1.00 70.94 194 ILE A C 1
ATOM 1536 O O . ILE A 1 194 ? -24.076 -5.124 21.538 1.00 70.94 194 ILE A O 1
ATOM 1540 N N . ILE A 1 195 ? -23.256 -6.550 23.075 1.00 75.62 195 ILE A N 1
ATOM 1541 C CA . ILE A 1 195 ? -24.495 -7.291 23.298 1.00 75.62 195 ILE A CA 1
ATOM 1542 C C . ILE A 1 195 ? -24.979 -6.935 24.697 1.00 75.62 195 ILE A C 1
ATOM 1544 O O . ILE A 1 195 ? -24.197 -6.944 25.647 1.00 75.62 195 ILE A O 1
ATOM 1548 N N . GLU A 1 196 ? -26.260 -6.615 24.821 1.00 71.12 196 GLU A N 1
ATOM 1549 C CA . GLU A 1 196 ? -26.905 -6.460 26.118 1.00 71.12 196 GLU A CA 1
ATOM 1550 C C . GLU A 1 196 ? -27.407 -7.833 26.576 1.00 71.12 196 GLU A C 1
ATOM 1552 O O . GLU A 1 196 ? -28.202 -8.479 25.890 1.00 71.12 196 GLU A O 1
ATOM 1557 N N . LYS A 1 197 ? -26.895 -8.308 27.711 1.00 72.50 197 LYS A N 1
ATOM 1558 C CA . LYS A 1 197 ? -27.252 -9.592 28.309 1.00 72.50 197 LYS A CA 1
ATOM 1559 C C . LYS A 1 197 ? -27.589 -9.368 29.777 1.00 72.50 197 LYS A C 1
ATOM 1561 O O . LYS A 1 197 ? -26.756 -8.890 30.542 1.00 72.50 197 LYS A O 1
ATOM 1566 N N . ASP A 1 198 ? -28.826 -9.682 30.153 1.00 66.19 198 ASP A N 1
ATOM 1567 C CA . ASP A 1 198 ? -29.319 -9.595 31.534 1.00 66.19 198 ASP A CA 1
ATOM 1568 C C . ASP A 1 198 ? -29.121 -8.205 32.188 1.00 66.19 198 ASP A C 1
ATOM 1570 O O . ASP A 1 198 ? -28.829 -8.093 33.376 1.00 66.19 198 ASP A O 1
ATOM 1574 N N . GLY A 1 199 ? -29.254 -7.124 31.404 1.00 68.19 199 GLY A N 1
ATOM 1575 C CA . GLY A 1 199 ? -29.081 -5.736 31.869 1.00 68.19 199 GLY A CA 1
ATOM 1576 C C . GLY A 1 199 ? -27.624 -5.267 32.011 1.00 68.19 199 GLY A C 1
ATOM 1577 O O . GLY A 1 199 ? -27.381 -4.151 32.484 1.00 68.19 199 GLY A O 1
ATOM 1578 N N . ASN A 1 200 ? -26.669 -6.100 31.587 1.00 72.88 200 ASN A N 1
ATOM 1579 C CA . ASN A 1 200 ? -25.248 -5.787 31.481 1.00 72.88 200 ASN A CA 1
ATOM 1580 C C . ASN A 1 200 ? -24.819 -5.748 30.010 1.00 72.88 200 ASN A C 1
ATOM 1582 O O . ASN A 1 200 ? -25.330 -6.489 29.172 1.00 72.88 200 ASN A O 1
ATOM 1586 N N . LEU A 1 201 ? -23.851 -4.894 29.691 1.00 79.19 201 LEU A N 1
ATOM 1587 C CA . LEU A 1 201 ? -23.245 -4.838 28.363 1.00 79.19 201 LEU A CA 1
ATOM 1588 C C . LEU A 1 201 ? -22.032 -5.768 28.320 1.00 79.19 201 LEU A C 1
ATOM 1590 O O . LEU A 1 201 ? -21.227 -5.794 29.249 1.00 79.19 201 LEU A O 1
ATOM 1594 N N . GLU A 1 202 ? -21.863 -6.510 27.234 1.00 76.75 202 GLU A N 1
ATOM 1595 C CA . GLU A 1 202 ? -20.699 -7.366 27.020 1.00 76.75 202 GLU A CA 1
ATOM 1596 C C . GLU A 1 202 ? -20.063 -7.072 25.662 1.00 76.75 202 GLU A C 1
ATOM 1598 O O . GLU A 1 202 ? -20.730 -7.074 24.623 1.00 76.75 202 GLU A O 1
ATOM 1603 N N . PHE A 1 203 ? -18.742 -6.875 25.653 1.00 77.69 203 PHE A N 1
ATOM 1604 C CA . PHE A 1 203 ? -17.970 -6.798 24.417 1.00 77.69 203 PHE A CA 1
ATOM 1605 C C . PHE A 1 203 ? -17.537 -8.201 23.972 1.00 77.69 203 PHE A C 1
ATOM 1607 O O . PHE A 1 203 ? -16.377 -8.596 24.086 1.00 77.69 203 PHE A O 1
ATOM 1614 N N . SER A 1 204 ? -18.479 -8.934 23.383 1.00 73.38 204 SER A N 1
ATOM 1615 C CA . SER A 1 204 ? -18.329 -10.345 22.984 1.00 73.38 204 SER A CA 1
ATOM 1616 C C . SER A 1 204 ? -17.093 -10.668 22.122 1.00 73.38 204 SER A C 1
ATOM 1618 O O . SER A 1 204 ? -16.568 -11.783 22.159 1.00 73.38 204 SER A O 1
ATOM 1620 N N . LYS A 1 205 ? -16.607 -9.708 21.321 1.00 74.69 205 LYS A N 1
ATOM 1621 C CA . LYS A 1 205 ? -15.466 -9.899 20.407 1.00 74.69 205 LYS A CA 1
ATOM 1622 C C . LYS A 1 205 ? -14.155 -9.266 20.880 1.00 74.69 205 LYS A C 1
ATOM 1624 O O . LYS A 1 205 ? -13.179 -9.373 20.146 1.00 74.69 205 LYS A O 1
ATOM 1629 N N . TYR A 1 206 ? -14.087 -8.672 22.074 1.00 75.44 206 TYR A N 1
ATOM 1630 C CA . TYR A 1 206 ? -12.907 -7.939 22.560 1.00 75.44 206 TYR A CA 1
ATOM 1631 C C . TYR A 1 206 ? -11.596 -8.743 22.446 1.00 75.44 206 TYR A C 1
ATOM 1633 O O . TYR A 1 206 ? -10.671 -8.338 21.740 1.00 75.44 206 TYR A O 1
ATOM 1641 N N . GLU A 1 207 ? -11.550 -9.939 23.041 1.00 77.38 207 GLU A N 1
ATOM 1642 C CA . GLU A 1 207 ? -10.367 -10.814 23.021 1.00 77.38 207 GLU A CA 1
ATOM 1643 C C . GLU A 1 207 ? -9.982 -11.271 21.605 1.00 77.38 207 GLU A C 1
ATOM 1645 O O . GLU A 1 207 ? -8.803 -11.355 21.254 1.00 77.38 207 GLU A O 1
ATOM 1650 N N . LYS A 1 208 ? -10.979 -11.542 20.753 1.00 81.19 208 LYS A N 1
ATOM 1651 C CA . LYS A 1 208 ? -10.748 -11.942 19.356 1.00 81.19 208 LYS A CA 1
ATOM 1652 C C . LYS A 1 208 ? -10.224 -10.773 18.516 1.00 81.19 208 LYS A C 1
A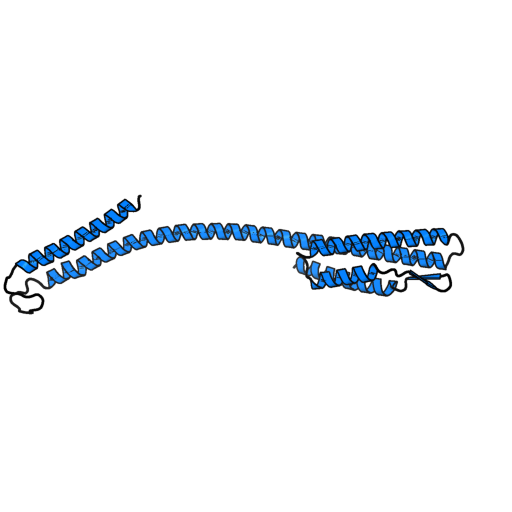TOM 1654 O O . LYS A 1 208 ? -9.341 -10.982 17.686 1.00 81.19 208 LYS A O 1
ATOM 1659 N N . SER A 1 209 ? -10.740 -9.563 18.738 1.00 76.31 209 SER A N 1
ATOM 1660 C CA . SER A 1 209 ? -10.267 -8.335 18.092 1.00 76.31 209 SER A CA 1
ATOM 1661 C C . SER A 1 209 ? -8.825 -8.042 18.474 1.00 76.31 209 SER A C 1
ATOM 1663 O O . SER A 1 209 ? -8.006 -7.832 17.586 1.00 76.31 209 SER A O 1
ATOM 1665 N N . LYS A 1 210 ? -8.487 -8.123 19.765 1.00 79.38 210 LYS A N 1
ATOM 1666 C CA . LYS A 1 210 ? -7.126 -7.877 20.250 1.00 79.38 210 LYS A CA 1
ATOM 1667 C C . LYS A 1 210 ? -6.101 -8.829 19.623 1.00 79.38 210 LYS A C 1
ATOM 1669 O O . LYS A 1 210 ? -5.102 -8.369 19.081 1.00 79.38 210 LYS A O 1
ATOM 1674 N N . ARG A 1 211 ? -6.388 -10.139 19.589 1.00 81.31 211 ARG A N 1
ATOM 1675 C CA . ARG A 1 211 ? -5.494 -11.129 18.951 1.00 81.31 211 ARG A CA 1
ATOM 1676 C C . ARG A 1 211 ? -5.295 -10.879 17.458 1.00 81.31 211 ARG A C 1
ATOM 1678 O O . ARG A 1 211 ? -4.162 -10.903 16.988 1.00 81.31 211 ARG A O 1
ATOM 1685 N N . LYS A 1 212 ? -6.377 -10.608 16.717 1.00 79.06 212 LYS A N 1
ATOM 1686 C CA . LYS A 1 212 ? -6.285 -10.288 15.282 1.00 79.06 212 LYS A CA 1
ATOM 1687 C C . LYS A 1 212 ? -5.471 -9.024 15.035 1.00 79.06 212 LYS A C 1
ATOM 1689 O O . LYS A 1 212 ? -4.712 -8.974 14.072 1.00 79.06 212 LYS A O 1
ATOM 1694 N N . ILE A 1 213 ? -5.604 -8.024 15.902 1.00 80.56 213 ILE A N 1
ATOM 1695 C CA . ILE A 1 213 ? -4.792 -6.817 15.801 1.00 80.56 213 ILE A CA 1
ATOM 1696 C C . ILE A 1 213 ? -3.315 -7.145 16.009 1.00 80.56 213 ILE A C 1
ATOM 1698 O O . ILE A 1 213 ? -2.499 -6.760 15.175 1.00 80.56 213 ILE A O 1
ATOM 1702 N N . ASP A 1 214 ? -2.970 -7.895 17.054 1.00 81.25 214 ASP A N 1
ATOM 1703 C CA . ASP A 1 214 ? -1.579 -8.283 17.313 1.00 81.25 214 ASP A CA 1
ATOM 1704 C C . ASP A 1 214 ? -0.966 -9.060 16.138 1.00 81.25 214 ASP A C 1
ATOM 1706 O O . ASP A 1 214 ? 0.192 -8.839 15.777 1.00 81.25 214 ASP A O 1
ATOM 1710 N N . GLU A 1 215 ? -1.734 -9.946 15.499 1.00 82.69 215 GLU A N 1
ATOM 1711 C CA . GLU A 1 215 ? -1.302 -10.671 14.299 1.00 82.69 215 GLU A CA 1
ATOM 1712 C C . GLU A 1 215 ? -1.022 -9.732 13.116 1.00 82.69 215 GLU A C 1
ATOM 1714 O O . GLU A 1 215 ? 0.022 -9.848 12.465 1.00 82.69 215 GLU A O 1
ATOM 1719 N N . VAL A 1 216 ? -1.920 -8.779 12.849 1.00 79.69 216 VAL A N 1
ATOM 1720 C CA . VAL A 1 216 ? -1.758 -7.798 11.764 1.00 79.69 216 VAL A CA 1
ATOM 1721 C C . VAL A 1 216 ? -0.577 -6.862 12.045 1.00 79.69 216 VAL A C 1
ATOM 1723 O O . VAL A 1 216 ? 0.228 -6.600 11.149 1.00 79.69 216 VAL A O 1
ATOM 1726 N N . VAL A 1 217 ? -0.404 -6.413 13.292 1.00 81.31 217 VAL A N 1
ATOM 1727 C CA . VAL A 1 217 ? 0.727 -5.569 13.713 1.00 81.31 217 VAL A CA 1
ATOM 1728 C C . VAL A 1 217 ? 2.058 -6.301 13.532 1.00 81.31 217 VAL A C 1
ATOM 1730 O O . VAL A 1 217 ? 2.995 -5.726 12.974 1.00 81.31 217 VAL A O 1
ATOM 1733 N N . LYS A 1 218 ? 2.145 -7.579 13.927 1.00 81.50 218 LYS A N 1
ATOM 1734 C CA . LYS A 1 218 ? 3.348 -8.408 13.725 1.00 81.50 218 LYS A CA 1
ATOM 1735 C C . LYS A 1 218 ? 3.696 -8.562 12.243 1.00 81.50 218 LYS A C 1
ATOM 1737 O O . LYS A 1 218 ? 4.859 -8.427 11.867 1.00 81.50 218 LYS A O 1
ATOM 1742 N N . LYS A 1 219 ? 2.699 -8.776 11.380 1.00 78.12 219 LYS A N 1
ATOM 1743 C CA . LYS A 1 219 ? 2.911 -8.863 9.925 1.00 78.12 219 LYS A CA 1
ATOM 1744 C C . LYS A 1 219 ? 3.376 -7.534 9.321 1.00 78.12 219 LYS A C 1
ATOM 1746 O O . LYS A 1 219 ? 4.324 -7.520 8.539 1.00 78.12 219 LYS A O 1
ATOM 1751 N N . LEU A 1 220 ? 2.785 -6.412 9.736 1.00 76.81 220 LEU A N 1
ATOM 1752 C CA . LEU A 1 220 ? 3.228 -5.071 9.328 1.00 76.81 220 LEU A CA 1
ATOM 1753 C C . LEU A 1 220 ? 4.659 -4.760 9.801 1.00 76.81 220 LEU A C 1
ATOM 1755 O O . LEU A 1 220 ? 5.414 -4.087 9.093 1.00 76.81 220 LEU A O 1
ATOM 1759 N N . ALA A 1 221 ? 5.058 -5.253 10.978 1.00 76.44 221 ALA A N 1
ATOM 1760 C CA . ALA A 1 221 ? 6.425 -5.126 11.481 1.00 76.44 221 ALA A CA 1
ATOM 1761 C C . ALA A 1 221 ? 7.433 -5.896 10.610 1.00 76.44 221 ALA A C 1
ATOM 1763 O O . ALA A 1 221 ? 8.446 -5.319 10.217 1.00 76.44 221 ALA A O 1
ATOM 1764 N N . ASN A 1 222 ? 7.117 -7.132 10.209 1.00 75.38 222 ASN A N 1
ATOM 1765 C CA . ASN A 1 222 ? 7.974 -7.922 9.315 1.00 75.38 222 ASN A CA 1
ATOM 1766 C C . ASN A 1 222 ? 8.210 -7.233 7.962 1.00 75.38 222 ASN A C 1
ATOM 1768 O O . ASN A 1 222 ? 9.333 -7.212 7.465 1.00 75.38 222 ASN A O 1
ATOM 1772 N N . ILE A 1 223 ? 7.178 -6.599 7.397 1.00 69.81 223 ILE A N 1
ATOM 1773 C CA . ILE A 1 223 ? 7.303 -5.837 6.145 1.00 69.81 223 ILE A CA 1
ATOM 1774 C C . ILE A 1 223 ? 8.220 -4.626 6.330 1.00 69.81 223 ILE A C 1
ATOM 1776 O O . ILE A 1 223 ? 9.011 -4.317 5.446 1.00 69.81 223 ILE A O 1
ATOM 1780 N N . THR A 1 224 ? 8.161 -3.967 7.488 1.00 63.75 224 THR A N 1
ATOM 1781 C CA . THR A 1 224 ? 9.040 -2.824 7.783 1.00 63.75 224 THR A CA 1
ATOM 1782 C C . THR A 1 224 ? 10.508 -3.256 7.825 1.00 63.75 224 THR A C 1
ATOM 1784 O O . THR A 1 224 ? 11.350 -2.604 7.220 1.00 63.75 224 THR A O 1
ATOM 1787 N N . ASN A 1 225 ? 10.795 -4.400 8.452 1.00 62.62 225 ASN A N 1
ATOM 1788 C CA . ASN A 1 225 ? 12.150 -4.952 8.539 1.00 62.62 225 ASN A CA 1
ATOM 1789 C C . ASN A 1 225 ? 12.675 -5.442 7.176 1.00 62.62 225 ASN A C 1
ATOM 1791 O O . ASN A 1 225 ? 13.871 -5.388 6.924 1.00 62.62 225 ASN A O 1
ATOM 1795 N N . SER A 1 226 ? 11.786 -5.881 6.274 1.00 59.16 226 SER A N 1
ATOM 1796 C CA . SER A 1 226 ? 12.150 -6.226 4.888 1.00 59.16 226 SER A CA 1
ATOM 1797 C C . SER A 1 226 ? 12.440 -5.014 3.996 1.00 59.16 226 SER A C 1
ATOM 1799 O O . SER A 1 226 ? 12.991 -5.180 2.919 1.00 59.16 226 SER A O 1
ATOM 1801 N N . ILE A 1 227 ? 12.016 -3.812 4.405 1.00 56.69 227 ILE A N 1
ATOM 1802 C CA . ILE A 1 227 ? 12.285 -2.554 3.688 1.00 56.69 227 ILE A CA 1
ATOM 1803 C C . ILE A 1 227 ? 13.588 -1.910 4.196 1.00 56.69 227 ILE A C 1
ATOM 1805 O O . ILE A 1 227 ? 14.188 -1.116 3.479 1.00 56.69 227 ILE A O 1
ATOM 1809 N N . SER A 1 228 ? 14.020 -2.225 5.425 1.00 51.72 228 SER A N 1
ATOM 1810 C CA . SER A 1 228 ? 15.252 -1.693 6.028 1.00 51.72 228 SER A CA 1
ATOM 1811 C C . SER A 1 228 ? 16.514 -2.518 5.749 1.00 51.72 228 SER A C 1
ATOM 1813 O O . SER A 1 228 ? 17.595 -2.067 6.122 1.00 51.72 228 SER A O 1
ATOM 1815 N N . ASN A 1 229 ? 16.373 -3.705 5.153 1.00 41.34 229 ASN A N 1
ATOM 1816 C CA . ASN A 1 229 ? 17.466 -4.566 4.686 1.00 41.34 229 ASN A CA 1
ATOM 1817 C C . ASN A 1 229 ? 17.531 -4.530 3.160 1.00 41.34 229 ASN A C 1
ATOM 1819 O O . ASN A 1 229 ? 18.660 -4.587 2.630 1.00 41.34 229 ASN A O 1
#

Foldseek 3Di:
DDPVVVVVVVVVLVVVVVVVVVCVCCVLVVPDPPDDPPDDDPVSCPDPPCCCCCPVVVVVVSVVVVVVVVVVVVVVVVVVVVVVVVVVVVVVVVVVVVVVVVLLVLLVVLLVLLLVLLVVLLVLLVVLVVLLVVLQVDPPPNVVSVVVSVVSLVVNLVSLVVQLVSLVSCVVRDDPVLSVLSNVLSVVSNDDQWDQDPNGTDRNCSVVNVVSSVVSNVVSVVVVVVSVD

Radius of gyration: 45.29 Å; chains: 1; bounding box: 81×38×125 Å

pLDDT: mean 75.98, std 13.59, range [41.34, 92.56]

Organism: NCBI:txid1603555

Sequence (229 aa):
MSSNKIRFGAIVVFSVFVISAFFVHNAFGLASEECGLWDMKSECDLSGWIGLIVGDIGVAVFLSVLLYFLAQRSNAKLEQNSVEIRKNSEEIQKIVRAQELLRITRKDHAVKSFKSHIAILLFVIEIINKLITNYNTTTEQKSVLYAKIKGEEERLARITQNLKNTITYASDTLDPVLLDQLDGFCTFVSQPNIIEKDGNLEFSKYEKSKRKIDEVVKKLANITNSISN